Protein AF-A0A1G2UYH6-F1 (afdb_monomer_lite)

Organism: NCBI:txid1802779

Radius of gyration: 21.11 Å; chains: 1; bounding box: 46×67×55 Å

Structure (mmCIF, N/CA/C/O backbone):
data_AF-A0A1G2UYH6-F1
#
_entry.id   AF-A0A1G2UYH6-F1
#
loop_
_atom_site.group_PDB
_atom_site.id
_atom_site.type_symbol
_atom_site.label_atom_id
_atom_site.label_alt_id
_atom_site.label_comp_id
_atom_site.label_asym_id
_atom_site.label_entity_id
_atom_site.label_seq_id
_atom_site.pdbx_PDB_ins_code
_atom_site.Cartn_x
_atom_site.Cartn_y
_atom_site.Cartn_z
_atom_site.occupancy
_atom_site.B_iso_or_equiv
_atom_site.auth_seq_id
_atom_site.auth_comp_id
_atom_site.auth_asym_id
_atom_site.auth_atom_id
_atom_site.pdbx_PDB_model_num
ATOM 1 N N . MET A 1 1 ? -13.372 -9.707 -16.602 1.00 34.25 1 MET A N 1
ATOM 2 C CA . MET A 1 1 ? -12.299 -8.954 -17.286 1.00 34.25 1 MET A CA 1
ATOM 3 C C . MET A 1 1 ? -11.012 -9.735 -17.093 1.00 34.25 1 MET A C 1
ATOM 5 O O . MET A 1 1 ? -10.758 -10.153 -15.973 1.00 34.25 1 MET A O 1
ATOM 9 N N . GLN A 1 2 ? -10.278 -10.050 -18.163 1.00 25.34 2 GLN A N 1
ATOM 10 C CA . GLN A 1 2 ? -9.000 -10.761 -18.050 1.00 25.34 2 GLN A CA 1
ATOM 11 C C . GLN A 1 2 ? -8.010 -9.843 -17.330 1.00 25.34 2 GLN A C 1
ATOM 13 O O . GLN A 1 2 ? -7.651 -8.797 -17.865 1.00 25.34 2 GLN A O 1
ATOM 18 N N . SER A 1 3 ? -7.631 -10.212 -16.107 1.00 28.47 3 SER A N 1
ATOM 19 C CA . SER A 1 3 ? -6.572 -9.541 -15.362 1.00 28.47 3 SER A CA 1
ATOM 20 C C . SER A 1 3 ? -5.281 -9.747 -16.151 1.00 28.47 3 SER A C 1
ATOM 22 O O . SER A 1 3 ? -4.774 -10.866 -16.225 1.00 28.47 3 SER A O 1
ATOM 24 N N . GLN A 1 4 ? -4.817 -8.710 -16.854 1.00 35.09 4 GLN A N 1
ATOM 25 C CA . GLN A 1 4 ? -3.512 -8.724 -17.507 1.00 35.09 4 GLN A CA 1
ATOM 26 C C . GLN A 1 4 ? -2.473 -8.736 -16.390 1.00 35.09 4 GLN A C 1
ATOM 28 O O . GLN A 1 4 ? -2.093 -7.694 -15.861 1.00 35.09 4 GLN A O 1
ATOM 33 N N . THR A 1 5 ? -2.075 -9.935 -15.972 1.00 36.75 5 THR A N 1
ATOM 34 C CA . THR A 1 5 ? -1.039 -10.136 -14.966 1.00 36.75 5 THR A CA 1
ATOM 35 C C . THR A 1 5 ? 0.235 -9.502 -15.512 1.00 36.75 5 THR A C 1
ATOM 37 O O . THR A 1 5 ? 0.819 -9.983 -16.483 1.00 36.75 5 THR A O 1
ATOM 40 N N . THR A 1 6 ? 0.606 -8.350 -14.955 1.00 52.28 6 THR A N 1
ATOM 41 C CA . THR A 1 6 ? 1.822 -7.634 -15.333 1.00 52.28 6 THR A CA 1
ATOM 42 C C . THR A 1 6 ? 2.992 -8.524 -14.961 1.00 52.28 6 THR A C 1
ATOM 44 O O . THR A 1 6 ? 3.261 -8.708 -13.788 1.00 52.28 6 THR A O 1
ATOM 47 N N . ASP A 1 7 ? 3.664 -9.141 -15.923 1.00 54.56 7 ASP A N 1
ATOM 48 C CA . ASP A 1 7 ? 4.823 -9.959 -15.590 1.00 54.56 7 ASP A CA 1
ATOM 49 C C . ASP A 1 7 ? 6.054 -9.048 -15.527 1.00 54.56 7 ASP A C 1
ATOM 51 O O . ASP A 1 7 ? 6.743 -8.827 -16.528 1.00 54.56 7 ASP A O 1
ATOM 55 N N . LEU A 1 8 ? 6.314 -8.451 -14.354 1.00 59.66 8 LEU A N 1
ATOM 56 C CA . LEU A 1 8 ? 7.512 -7.631 -14.135 1.00 59.66 8 LEU A CA 1
ATOM 57 C C . LEU A 1 8 ? 8.801 -8.421 -14.405 1.00 59.66 8 LEU A C 1
ATOM 59 O O . LEU A 1 8 ? 9.832 -7.807 -14.688 1.00 59.66 8 LEU A O 1
ATOM 63 N N . THR A 1 9 ? 8.757 -9.760 -14.438 1.00 53.31 9 THR A N 1
ATOM 64 C CA . THR A 1 9 ? 9.907 -10.585 -14.841 1.00 53.31 9 THR A CA 1
ATOM 65 C C . THR A 1 9 ? 10.340 -10.352 -16.293 1.00 53.31 9 THR A C 1
ATOM 67 O O . THR A 1 9 ? 11.504 -10.580 -16.628 1.00 53.31 9 THR A O 1
ATOM 70 N N . VAL A 1 10 ? 9.477 -9.785 -17.149 1.00 50.56 10 VAL A N 1
ATOM 71 C CA . VAL A 1 10 ? 9.824 -9.396 -18.528 1.00 50.56 10 VAL A CA 1
ATOM 72 C C . VAL A 1 10 ? 10.958 -8.359 -18.561 1.00 50.56 10 VAL A C 1
ATOM 74 O O . VAL A 1 10 ? 11.731 -8.328 -19.522 1.00 50.56 10 VAL A O 1
ATOM 77 N N . LEU A 1 11 ? 11.144 -7.569 -17.496 1.00 56.78 11 LEU A N 1
ATOM 78 C CA . LEU A 1 11 ? 12.238 -6.598 -17.384 1.00 56.78 11 LEU A CA 1
ATOM 79 C C . LEU A 1 11 ? 13.634 -7.245 -17.354 1.00 56.78 11 LEU A C 1
ATOM 81 O O . LEU A 1 11 ? 14.593 -6.602 -17.781 1.00 56.78 11 LEU A O 1
ATOM 85 N N . GLN A 1 12 ? 13.764 -8.523 -16.964 1.00 54.75 12 GLN A N 1
ATOM 86 C CA . GLN A 1 12 ? 15.044 -9.248 -17.036 1.00 54.75 12 GLN A CA 1
ATOM 87 C C . GLN A 1 12 ? 15.566 -9.391 -18.475 1.00 54.75 12 GLN A C 1
ATOM 89 O O . GLN A 1 12 ? 16.775 -9.462 -18.684 1.00 54.75 12 GLN A O 1
ATOM 94 N N . ARG A 1 13 ? 14.678 -9.416 -19.481 1.00 49.50 13 ARG A N 1
ATOM 95 C CA . ARG A 1 13 ? 15.057 -9.656 -20.885 1.00 49.50 13 ARG A CA 1
ATOM 96 C C . ARG A 1 13 ? 15.652 -8.436 -21.582 1.00 49.50 13 ARG A C 1
ATOM 98 O O . ARG A 1 13 ? 16.285 -8.599 -22.620 1.00 49.50 13 ARG A O 1
ATOM 105 N N . TYR A 1 14 ? 15.453 -7.231 -21.044 1.00 51.69 14 TYR A N 1
ATOM 106 C CA . TYR A 1 14 ? 15.741 -6.007 -21.790 1.00 51.69 14 TYR A CA 1
ATOM 107 C C . TYR A 1 14 ? 17.137 -5.421 -21.597 1.00 51.69 14 TYR A C 1
ATOM 109 O O . TYR A 1 14 ? 17.475 -4.544 -22.381 1.00 51.69 14 TYR A O 1
ATOM 117 N N . GLY A 1 15 ? 17.964 -5.902 -20.656 1.00 48.22 15 GLY A N 1
ATOM 118 C CA . GLY A 1 15 ? 19.420 -5.642 -20.571 1.00 48.22 15 GLY A CA 1
ATOM 119 C C . GLY A 1 15 ? 19.899 -4.175 -20.500 1.00 48.22 15 GLY A C 1
ATOM 120 O O . GLY A 1 15 ? 21.062 -3.919 -20.202 1.00 48.22 15 GLY A O 1
ATOM 121 N N . ALA A 1 16 ? 19.024 -3.204 -20.742 1.00 50.34 16 ALA A N 1
ATOM 122 C CA . ALA A 1 16 ? 19.277 -1.781 -20.787 1.00 50.34 16 ALA A CA 1
ATOM 123 C C . ALA A 1 16 ? 18.688 -1.171 -19.518 1.00 50.34 16 ALA A C 1
ATOM 125 O O . ALA A 1 16 ? 17.481 -0.978 -19.382 1.00 50.34 16 ALA A O 1
ATOM 126 N N . LEU A 1 17 ? 19.566 -0.901 -18.557 1.00 59.62 17 LEU A N 1
ATOM 127 C CA . LEU A 1 17 ? 19.182 -0.447 -17.224 1.00 59.62 17 LEU A CA 1
ATOM 128 C C . LEU A 1 17 ? 18.529 0.946 -17.222 1.00 59.62 17 LEU A C 1
ATOM 130 O O . LEU A 1 17 ? 17.869 1.273 -16.248 1.00 59.62 17 LEU A O 1
ATOM 134 N N . ALA A 1 18 ? 18.652 1.748 -18.286 1.00 64.69 18 ALA A N 1
ATOM 135 C CA . ALA A 1 18 ? 18.142 3.121 -18.338 1.00 64.69 18 ALA A CA 1
ATOM 136 C C . ALA A 1 18 ? 17.042 3.302 -19.395 1.00 64.69 18 ALA A C 1
ATOM 138 O O . ALA A 1 18 ? 17.170 2.834 -20.525 1.00 64.69 18 ALA A O 1
ATOM 139 N N . ILE A 1 19 ? 15.972 4.009 -19.026 1.00 75.38 19 ILE A N 1
ATOM 140 C CA . ILE A 1 19 ? 14.907 4.414 -19.953 1.00 75.38 19 ILE A CA 1
ATOM 141 C C . ILE A 1 19 ? 15.396 5.605 -20.773 1.00 75.38 19 ILE A C 1
ATOM 143 O O . ILE A 1 19 ? 15.977 6.546 -20.228 1.00 75.38 19 ILE A O 1
ATOM 147 N N . SER A 1 20 ? 15.137 5.587 -22.078 1.00 76.88 20 SER A N 1
ATOM 148 C CA . SER A 1 20 ? 15.383 6.722 -22.967 1.00 76.88 20 SER A CA 1
ATOM 149 C C . SER A 1 20 ? 14.082 7.448 -23.306 1.00 76.88 20 SER A C 1
ATOM 151 O O . SER A 1 20 ? 12.991 6.885 -23.248 1.00 76.88 20 SER A O 1
ATOM 153 N N . ALA A 1 21 ? 14.193 8.705 -23.742 1.00 76.31 21 ALA A N 1
ATOM 154 C CA . ALA A 1 21 ? 13.042 9.476 -24.219 1.00 76.31 21 ALA A CA 1
ATOM 155 C C . ALA A 1 21 ? 12.386 8.872 -25.482 1.00 76.31 21 ALA A C 1
ATOM 157 O O . ALA A 1 21 ? 11.258 9.222 -25.814 1.00 76.31 21 ALA A O 1
ATOM 158 N N . SER A 1 22 ? 13.094 7.975 -26.176 1.00 77.00 22 SER A N 1
ATOM 159 C CA . SER A 1 22 ? 12.613 7.223 -27.337 1.00 77.00 22 SER A CA 1
ATOM 160 C C . SER A 1 22 ? 11.904 5.911 -26.981 1.00 77.00 22 SER A C 1
ATOM 162 O O . SER A 1 22 ? 11.474 5.204 -27.890 1.00 77.00 22 SER A O 1
ATOM 164 N N . ASP A 1 23 ? 11.784 5.561 -25.695 1.00 79.12 23 ASP A N 1
ATOM 165 C CA . ASP A 1 23 ? 11.075 4.353 -25.272 1.00 79.12 23 ASP A CA 1
ATOM 166 C C . ASP A 1 23 ? 9.576 4.464 -25.634 1.00 79.12 23 ASP A C 1
ATOM 168 O O . ASP A 1 23 ? 8.890 5.377 -25.157 1.00 79.12 23 ASP A O 1
ATOM 172 N N . PRO A 1 24 ? 9.026 3.548 -26.455 1.00 79.06 24 PRO A N 1
ATOM 173 C CA . PRO A 1 24 ? 7.624 3.605 -26.864 1.00 79.06 24 PRO A CA 1
ATOM 174 C C . PRO A 1 24 ? 6.653 3.465 -25.682 1.00 79.06 24 PRO A C 1
ATOM 176 O O . PRO A 1 24 ? 5.556 4.028 -25.718 1.00 79.06 24 PRO A O 1
ATOM 179 N N . ARG A 1 25 ? 7.052 2.774 -24.604 1.00 84.31 25 ARG A N 1
ATOM 180 C CA . ARG A 1 25 ? 6.246 2.658 -23.379 1.00 84.31 25 ARG A CA 1
ATOM 181 C C . ARG A 1 25 ? 6.126 4.008 -22.687 1.00 84.31 25 ARG A C 1
ATOM 183 O O . ARG A 1 25 ? 5.056 4.357 -22.199 1.00 84.31 25 ARG A O 1
ATOM 190 N N . LEU A 1 26 ? 7.202 4.794 -22.693 1.00 83.50 26 LEU A N 1
ATOM 191 C CA . LEU A 1 26 ? 7.216 6.119 -22.090 1.00 83.50 26 LEU A CA 1
ATOM 192 C C . LEU A 1 26 ? 6.261 7.071 -22.816 1.00 83.50 26 LEU A C 1
ATOM 194 O O . LEU A 1 26 ? 5.568 7.836 -22.154 1.00 83.50 26 LEU A O 1
ATOM 198 N N . LEU A 1 27 ? 6.166 6.986 -24.147 1.00 83.12 27 LEU A N 1
ATOM 199 C CA . LEU A 1 27 ? 5.190 7.759 -24.920 1.00 83.12 27 LEU A CA 1
ATOM 200 C C . LEU A 1 27 ? 3.749 7.421 -24.522 1.00 83.12 27 LEU A C 1
ATOM 202 O O . LEU A 1 27 ? 2.964 8.328 -24.244 1.00 83.12 27 LEU A O 1
ATOM 206 N N . ALA A 1 28 ? 3.417 6.132 -24.439 1.00 82.56 28 ALA A N 1
ATOM 207 C CA . ALA A 1 28 ? 2.088 5.692 -24.021 1.00 82.56 28 ALA A CA 1
ATOM 208 C C . ALA A 1 28 ? 1.742 6.184 -22.604 1.00 82.56 28 ALA A C 1
ATOM 210 O O . ALA A 1 28 ? 0.657 6.716 -22.375 1.00 82.56 28 ALA A O 1
ATOM 211 N N . VAL A 1 29 ? 2.685 6.072 -21.664 1.00 85.25 29 VAL A N 1
ATOM 212 C CA . VAL A 1 29 ? 2.504 6.535 -20.281 1.00 85.25 29 VAL A CA 1
ATOM 213 C C . VAL A 1 29 ? 2.359 8.057 -20.208 1.00 85.25 29 VAL A C 1
ATOM 215 O O . VAL A 1 29 ? 1.494 8.556 -19.490 1.00 85.25 29 VAL A O 1
ATOM 218 N N . ALA A 1 30 ? 3.164 8.802 -20.968 1.00 85.69 30 ALA A N 1
ATOM 219 C CA . ALA A 1 30 ? 3.128 10.261 -21.023 1.00 85.69 30 ALA A CA 1
ATOM 220 C C . ALA A 1 30 ? 1.731 10.757 -21.446 1.00 85.69 30 ALA A C 1
ATOM 222 O O . ALA A 1 30 ? 1.117 11.576 -20.755 1.00 85.69 30 ALA A O 1
ATOM 223 N N . HIS A 1 31 ? 1.163 10.159 -22.499 1.00 83.06 31 HIS A N 1
ATOM 224 C CA . HIS A 1 31 ? -0.196 10.463 -22.946 1.00 83.06 31 HIS A CA 1
ATOM 225 C C . HIS A 1 31 ? -1.265 10.258 -21.866 1.00 83.06 31 HIS A C 1
ATOM 227 O O . HIS A 1 31 ? -2.188 11.069 -21.790 1.00 83.06 31 HIS A O 1
ATOM 233 N N . ARG A 1 32 ? -1.154 9.217 -21.029 1.00 82.62 32 ARG A N 1
ATOM 234 C CA . ARG A 1 32 ? -2.156 8.934 -19.988 1.00 82.62 32 ARG A CA 1
ATOM 235 C C . ARG A 1 32 ? -1.986 9.779 -18.732 1.00 82.62 32 ARG A C 1
ATOM 237 O O . ARG A 1 32 ? -2.963 10.311 -18.219 1.00 82.62 32 ARG A O 1
ATOM 244 N N . LEU A 1 33 ? -0.756 9.943 -18.244 1.00 80.19 33 LEU A N 1
ATOM 245 C CA . LEU A 1 33 ? -0.496 10.666 -16.992 1.00 80.19 33 LEU A CA 1
ATOM 246 C C . LEU A 1 33 ? -0.639 12.192 -17.126 1.00 80.19 33 LEU A C 1
ATOM 248 O O . LEU A 1 33 ? -0.596 12.902 -16.118 1.00 80.19 33 LEU A O 1
ATOM 252 N N . GLY A 1 34 ? -0.784 12.705 -18.353 1.00 73.81 34 GLY A N 1
ATOM 253 C CA . GLY A 1 34 ? -0.962 14.127 -18.653 1.00 73.81 34 GLY A CA 1
ATOM 254 C C . GLY A 1 34 ? 0.242 14.823 -19.306 1.00 73.81 34 GLY A C 1
ATOM 255 O O . GLY A 1 34 ? 0.017 15.729 -20.115 1.00 73.81 34 GLY A O 1
ATOM 256 N N . PRO A 1 35 ? 1.512 14.441 -19.049 1.00 72.69 35 PRO A N 1
ATOM 257 C CA . PRO A 1 35 ? 2.643 14.938 -19.821 1.00 72.69 35 PRO A CA 1
ATOM 258 C C . PRO A 1 35 ? 2.530 14.538 -21.296 1.00 72.69 35 PRO A C 1
ATOM 260 O O . PRO A 1 35 ? 2.920 13.451 -21.675 1.00 72.69 35 PRO A O 1
ATOM 263 N N . ARG A 1 36 ? 2.099 15.422 -22.198 1.00 72.88 36 ARG A N 1
ATOM 264 C CA . ARG A 1 36 ? 2.087 15.091 -23.643 1.00 72.88 36 ARG A CA 1
ATOM 265 C C . ARG A 1 36 ? 3.489 14.874 -24.246 1.00 72.88 36 ARG A C 1
ATOM 267 O O . ARG A 1 36 ? 3.599 14.481 -25.400 1.00 72.88 36 ARG A O 1
ATOM 274 N N . ASN A 1 37 ? 4.552 15.147 -23.483 1.00 83.25 37 ASN A N 1
ATOM 275 C CA . ASN A 1 37 ? 5.943 15.040 -23.910 1.00 83.25 37 ASN A CA 1
ATOM 276 C C . ASN A 1 37 ? 6.698 13.955 -23.101 1.00 83.25 37 ASN A C 1
ATOM 278 O O . ASN A 1 37 ? 6.903 14.144 -21.895 1.00 83.25 37 ASN A O 1
ATOM 282 N N . PRO A 1 38 ? 7.183 12.874 -23.746 1.00 84.88 38 PRO A N 1
ATOM 283 C CA . PRO A 1 38 ? 7.960 11.812 -23.097 1.00 84.88 38 PRO A CA 1
ATOM 284 C C . PRO A 1 38 ? 9.230 12.310 -22.404 1.00 84.88 38 PRO A C 1
ATOM 286 O O . PRO A 1 38 ? 9.564 11.829 -21.326 1.00 84.88 38 PRO A O 1
ATOM 289 N N . ALA A 1 39 ? 9.915 13.313 -22.962 1.00 86.56 39 ALA A N 1
ATOM 290 C CA . ALA A 1 39 ? 11.121 13.870 -22.351 1.00 86.56 39 ALA A CA 1
ATOM 291 C C . ALA A 1 39 ? 10.815 14.556 -21.009 1.00 86.56 39 ALA A C 1
ATOM 293 O O . ALA A 1 39 ? 11.586 14.442 -20.062 1.00 86.56 39 ALA A O 1
ATOM 294 N N . MET A 1 40 ? 9.657 15.216 -20.896 1.00 87.69 40 MET A N 1
ATOM 295 C CA . MET A 1 40 ? 9.224 15.831 -19.640 1.00 87.69 40 MET A CA 1
ATOM 296 C C . MET A 1 40 ? 8.887 14.770 -18.588 1.00 87.69 40 MET A C 1
ATOM 298 O O . MET A 1 40 ? 9.266 14.917 -17.426 1.00 87.69 40 MET A O 1
ATOM 302 N N . LEU A 1 41 ? 8.214 13.687 -18.996 1.00 88.88 41 LEU A N 1
ATOM 303 C CA . LEU A 1 41 ? 7.949 12.557 -18.110 1.00 88.88 41 LEU A CA 1
ATOM 304 C C . LEU A 1 41 ? 9.257 11.895 -17.653 1.00 88.88 41 LEU A C 1
ATOM 306 O O . LEU A 1 41 ? 9.396 11.614 -16.466 1.00 88.88 41 LEU A O 1
ATOM 310 N N . LEU A 1 42 ? 10.232 11.708 -18.548 1.00 89.25 42 LEU A N 1
ATOM 311 C CA . LEU A 1 42 ? 11.545 11.160 -18.196 1.00 89.25 42 LEU A CA 1
ATOM 312 C C . LEU A 1 42 ? 12.235 11.996 -17.114 1.00 89.25 42 LEU A C 1
ATOM 314 O O . LEU A 1 42 ? 12.704 11.438 -16.127 1.00 89.25 42 LEU A O 1
ATOM 318 N N . THR A 1 43 ? 12.238 13.324 -17.251 1.00 89.31 43 THR A N 1
ATOM 319 C CA . THR A 1 43 ? 12.803 14.227 -16.238 1.00 89.31 43 THR A CA 1
ATOM 320 C C . THR A 1 43 ? 12.099 14.076 -14.887 1.00 89.31 43 THR A C 1
ATOM 322 O O . THR A 1 43 ? 12.754 14.059 -13.847 1.00 89.31 43 THR A O 1
ATOM 325 N N . GLN A 1 44 ? 10.768 13.931 -14.874 1.00 90.44 44 GLN A N 1
ATOM 326 C CA . GLN A 1 44 ? 10.019 13.690 -13.635 1.00 90.44 44 GLN A CA 1
ATOM 327 C C . GLN A 1 44 ? 10.350 12.324 -13.019 1.00 90.44 44 GLN A C 1
ATOM 329 O O . GLN A 1 44 ? 10.547 12.236 -11.809 1.00 90.44 44 GLN A O 1
ATOM 334 N N . ILE A 1 45 ? 10.456 11.276 -13.838 1.00 90.81 45 ILE A N 1
ATOM 335 C CA . ILE A 1 45 ? 10.874 9.941 -13.398 1.00 90.81 45 ILE A CA 1
ATOM 336 C C . ILE A 1 45 ? 12.263 10.014 -12.764 1.00 90.81 45 ILE A C 1
ATOM 338 O O . ILE A 1 45 ? 12.417 9.619 -11.618 1.00 90.81 45 ILE A O 1
ATOM 342 N N . GLN A 1 46 ? 13.249 10.584 -13.457 1.00 90.81 46 GLN A N 1
ATOM 343 C CA . GLN A 1 46 ? 14.628 10.682 -12.968 1.00 90.81 46 GLN A CA 1
ATOM 344 C C . GLN A 1 46 ? 14.747 11.521 -11.690 1.00 90.81 46 GLN A C 1
ATOM 346 O O . GLN A 1 46 ? 15.570 11.216 -10.830 1.00 90.81 46 GLN A O 1
ATOM 351 N N . LYS A 1 47 ? 13.908 12.555 -11.541 1.00 91.19 47 LYS A N 1
ATOM 352 C CA . LYS A 1 47 ? 13.854 13.388 -10.334 1.00 91.19 47 LYS A CA 1
ATOM 353 C C . LYS A 1 47 ? 13.372 12.612 -9.105 1.00 91.19 47 LYS A C 1
ATOM 355 O O . LYS A 1 47 ? 13.902 12.824 -8.020 1.00 91.19 47 LYS A O 1
AT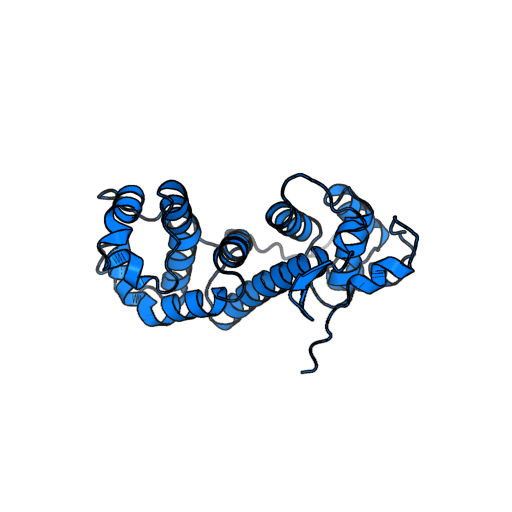OM 360 N N . HIS A 1 48 ? 12.346 11.772 -9.253 1.00 91.62 48 HIS A N 1
ATOM 361 C CA . HIS A 1 48 ? 11.689 11.100 -8.123 1.00 91.62 48 HIS A CA 1
ATOM 362 C C . HIS A 1 48 ? 12.154 9.653 -7.906 1.00 91.62 48 HIS A C 1
ATOM 364 O O . HIS A 1 48 ? 12.058 9.140 -6.796 1.00 91.62 48 HIS A O 1
ATOM 370 N N . ILE A 1 49 ? 12.663 8.997 -8.947 1.00 90.44 49 ILE A N 1
ATOM 371 C CA . ILE A 1 49 ? 13.046 7.585 -8.968 1.00 90.44 49 ILE A CA 1
ATOM 372 C C . ILE A 1 49 ? 14.486 7.516 -9.500 1.00 90.44 49 ILE A C 1
ATOM 374 O O . ILE A 1 49 ? 14.702 7.411 -10.708 1.00 90.44 49 ILE A O 1
ATOM 378 N N . PRO A 1 50 ? 15.508 7.629 -8.636 1.00 84.75 50 PRO A N 1
ATOM 379 C CA . PRO A 1 50 ? 16.893 7.753 -9.088 1.00 84.75 50 PRO A CA 1
ATOM 380 C C . PRO A 1 50 ? 17.477 6.434 -9.606 1.00 84.75 50 PRO A C 1
ATOM 382 O O . PRO A 1 50 ? 18.351 6.453 -10.471 1.00 84.75 50 PRO A O 1
ATOM 385 N N . ALA A 1 51 ? 17.016 5.286 -9.098 1.00 86.75 51 ALA A N 1
ATOM 386 C CA . ALA A 1 51 ? 17.579 3.991 -9.459 1.00 86.75 51 ALA A CA 1
ATOM 387 C C . ALA A 1 51 ? 17.072 3.547 -10.847 1.00 86.75 51 ALA A C 1
ATOM 389 O O . ALA A 1 51 ? 15.863 3.376 -11.013 1.00 86.75 51 ALA A O 1
ATOM 390 N N . PRO A 1 52 ? 17.952 3.291 -11.834 1.00 84.00 52 PRO A N 1
ATOM 391 C CA . PRO A 1 52 ? 17.527 2.988 -13.206 1.00 84.00 52 PRO A CA 1
ATOM 392 C C . PRO A 1 52 ? 16.591 1.769 -13.316 1.00 84.00 52 PRO A C 1
ATOM 394 O O . PRO A 1 52 ? 15.597 1.798 -14.040 1.00 84.00 52 PRO A O 1
ATOM 397 N N . LEU A 1 53 ? 16.840 0.731 -12.511 1.00 83.44 53 LEU A N 1
ATOM 398 C CA . LEU A 1 53 ? 15.979 -0.453 -12.428 1.00 83.44 53 LEU A CA 1
ATOM 399 C C . LEU A 1 53 ? 14.552 -0.117 -11.966 1.00 83.44 53 LEU A C 1
ATOM 401 O O . LEU A 1 53 ? 13.577 -0.650 -12.482 1.00 83.44 53 LEU A O 1
ATOM 405 N N . GLU A 1 54 ? 14.417 0.803 -11.019 1.00 87.62 54 GLU A N 1
ATOM 406 C CA . GLU A 1 54 ? 13.126 1.224 -10.470 1.00 87.62 54 GLU A CA 1
ATOM 407 C C . GLU A 1 54 ? 12.370 2.116 -11.448 1.00 87.62 54 GLU A C 1
ATOM 409 O O . GLU A 1 54 ? 11.146 2.041 -11.530 1.00 87.62 54 GLU A O 1
ATOM 414 N N . GLN A 1 55 ? 13.094 2.906 -12.245 1.00 88.81 55 GLN A N 1
ATOM 415 C CA . GLN A 1 55 ? 12.501 3.646 -13.354 1.00 88.81 55 GLN A CA 1
ATOM 416 C C . GLN A 1 55 ? 11.884 2.664 -14.365 1.00 88.81 55 GLN A C 1
ATOM 418 O O . GLN A 1 55 ? 10.754 2.868 -14.807 1.00 88.81 55 GLN A O 1
ATOM 423 N N . GLN A 1 56 ? 12.593 1.578 -14.705 1.00 85.88 56 GLN A N 1
ATOM 424 C CA . GLN A 1 56 ? 12.089 0.530 -15.606 1.00 85.88 56 GLN A CA 1
ATOM 425 C C . GLN A 1 56 ? 10.833 -0.150 -15.049 1.00 85.88 56 GLN A C 1
ATOM 427 O O . GLN A 1 56 ? 9.867 -0.349 -15.788 1.00 85.88 56 GLN A O 1
ATOM 432 N N . ILE A 1 57 ? 10.821 -0.455 -13.747 1.00 86.94 57 ILE A N 1
ATOM 433 C CA . ILE A 1 57 ? 9.648 -1.006 -13.053 1.00 86.94 57 ILE A CA 1
ATOM 434 C C . ILE A 1 57 ? 8.474 -0.026 -13.121 1.00 86.94 57 ILE A C 1
ATOM 436 O O . ILE A 1 57 ? 7.368 -0.428 -13.480 1.00 86.94 57 ILE A O 1
ATOM 440 N N . PHE A 1 58 ? 8.715 1.261 -12.854 1.00 89.44 58 PHE A N 1
ATOM 441 C CA . PHE A 1 58 ? 7.692 2.296 -12.967 1.00 89.44 58 PHE A CA 1
ATOM 442 C C . PHE A 1 58 ? 7.074 2.332 -14.364 1.00 89.44 58 PHE A C 1
ATOM 444 O O . PHE A 1 58 ? 5.855 2.272 -14.487 1.00 89.44 58 PHE A O 1
ATOM 451 N N . VAL A 1 59 ? 7.890 2.403 -15.421 1.00 87.75 59 VAL A N 1
ATOM 452 C CA . VAL A 1 59 ? 7.374 2.471 -16.796 1.00 87.75 59 VAL A CA 1
ATOM 453 C C . VAL A 1 59 ? 6.638 1.194 -17.183 1.00 87.75 59 VAL A C 1
ATOM 455 O O . VAL A 1 59 ? 5.629 1.294 -17.871 1.00 87.75 59 VAL A O 1
ATOM 458 N N . ALA A 1 60 ? 7.085 0.020 -16.730 1.00 84.75 60 ALA A N 1
ATOM 459 C CA . ALA A 1 60 ? 6.396 -1.243 -16.990 1.00 84.75 60 ALA A CA 1
ATOM 460 C C . ALA A 1 60 ? 5.008 -1.293 -16.335 1.00 84.75 60 ALA A C 1
ATOM 462 O O . ALA A 1 60 ? 4.019 -1.573 -17.015 1.00 84.75 60 ALA A O 1
ATOM 463 N N . LEU A 1 61 ? 4.918 -0.955 -15.044 1.00 85.44 61 LEU A N 1
ATOM 464 C CA . LEU A 1 61 ? 3.636 -0.862 -14.345 1.00 85.44 61 LEU A CA 1
ATOM 465 C C . LEU A 1 61 ? 2.751 0.195 -15.002 1.00 85.44 61 LEU A C 1
ATOM 467 O O . LEU A 1 61 ? 1.624 -0.084 -15.406 1.00 85.44 61 LEU A O 1
ATOM 471 N N . ALA A 1 62 ? 3.284 1.396 -15.198 1.00 86.00 62 ALA A N 1
ATOM 472 C CA . ALA A 1 62 ? 2.530 2.454 -15.826 1.00 86.00 62 ALA A CA 1
ATOM 473 C C . ALA A 1 62 ? 2.046 2.015 -17.213 1.00 86.00 62 ALA A C 1
ATOM 475 O O . ALA A 1 62 ? 0.865 2.146 -17.492 1.00 86.00 62 ALA A O 1
ATOM 476 N N . SER A 1 63 ? 2.853 1.394 -18.074 1.00 82.50 63 SER A N 1
ATOM 477 C CA . SER A 1 63 ? 2.383 0.952 -19.397 1.00 82.50 63 SER A CA 1
ATOM 478 C C . SER A 1 63 ? 1.182 -0.000 -19.350 1.00 82.50 63 SER A C 1
ATOM 480 O O . SER A 1 63 ? 0.352 0.058 -20.253 1.00 82.50 63 SER A O 1
ATOM 482 N N . ASN A 1 64 ? 1.013 -0.752 -18.260 1.00 77.00 64 ASN A N 1
ATOM 483 C CA . ASN A 1 64 ? -0.077 -1.710 -18.070 1.00 77.00 64 ASN A CA 1
ATOM 484 C C . ASN A 1 64 ? -1.333 -1.121 -17.403 1.00 77.00 64 ASN A C 1
ATOM 486 O O . ASN A 1 64 ? -2.230 -1.860 -17.016 1.00 77.00 64 ASN A O 1
ATOM 490 N N . GLY A 1 65 ? -1.425 0.207 -17.297 1.00 76.00 65 GLY A N 1
ATOM 491 C CA . GLY A 1 65 ? -2.640 0.898 -16.852 1.00 76.00 65 GLY A CA 1
ATOM 492 C C . GLY A 1 65 ? -2.616 1.366 -15.400 1.00 76.00 65 GLY A C 1
ATOM 493 O O . GLY A 1 65 ? -3.567 2.002 -14.960 1.00 76.00 65 GLY A O 1
ATOM 494 N N . TYR A 1 66 ? -1.523 1.139 -14.666 1.00 79.69 66 TYR A N 1
ATOM 495 C CA . TYR A 1 66 ? -1.350 1.741 -13.346 1.00 79.69 66 TYR A CA 1
ATOM 496 C C . TYR A 1 66 ? -1.029 3.237 -13.492 1.00 79.69 66 TYR A C 1
ATOM 498 O O . TYR A 1 66 ? 0.119 3.628 -13.707 1.00 79.69 66 TYR A O 1
ATOM 506 N N . ASP A 1 67 ? -2.043 4.096 -13.381 1.00 82.62 67 ASP A N 1
ATOM 507 C CA . ASP A 1 67 ? -1.917 5.554 -13.541 1.00 82.62 67 ASP A CA 1
ATOM 508 C C . ASP A 1 67 ? -1.344 6.249 -12.285 1.00 82.62 67 ASP A C 1
ATOM 510 O O . ASP A 1 67 ? -1.902 7.201 -11.735 1.00 82.62 67 ASP A O 1
ATOM 514 N N . LEU A 1 68 ? -0.190 5.771 -11.817 1.00 85.75 68 LEU A N 1
ATOM 515 C CA . LEU A 1 68 ? 0.563 6.375 -10.721 1.00 85.75 68 LEU A CA 1
ATOM 516 C C . LEU A 1 68 ? 1.538 7.425 -11.261 1.00 85.75 68 LEU A C 1
ATOM 518 O O . LEU A 1 68 ? 2.305 7.176 -12.189 1.00 85.75 68 LEU A O 1
ATOM 522 N N . ARG A 1 69 ? 1.558 8.614 -10.649 1.00 89.88 69 ARG A N 1
ATOM 523 C CA . ARG A 1 69 ? 2.596 9.619 -10.938 1.00 89.88 69 ARG A CA 1
ATOM 524 C C . ARG A 1 69 ? 3.949 9.176 -10.357 1.00 89.88 69 ARG A C 1
ATOM 526 O O . ARG A 1 69 ? 3.944 8.525 -9.310 1.00 89.88 69 ARG A O 1
ATOM 533 N N . PRO A 1 70 ? 5.096 9.585 -10.941 1.00 91.12 70 PRO A N 1
ATOM 534 C CA . PRO A 1 70 ? 6.423 9.168 -10.470 1.00 91.12 70 PRO A CA 1
ATOM 535 C C . PRO A 1 70 ? 6.670 9.409 -8.974 1.00 91.12 70 PRO A C 1
ATOM 537 O O . PRO A 1 70 ? 7.203 8.546 -8.287 1.00 91.12 70 PRO A O 1
ATOM 540 N N . GLU A 1 71 ? 6.223 10.552 -8.450 1.00 91.81 71 GLU A N 1
ATOM 541 C CA . GLU A 1 71 ? 6.303 10.879 -7.020 1.00 91.81 71 GLU A CA 1
ATOM 542 C C . GLU A 1 71 ? 5.548 9.865 -6.148 1.00 91.81 71 GLU A C 1
ATOM 544 O O . GLU A 1 71 ? 6.079 9.376 -5.155 1.00 91.81 71 GLU A O 1
ATOM 549 N N . LYS A 1 72 ? 4.326 9.495 -6.547 1.00 91.12 72 LYS A N 1
ATOM 550 C CA . LYS A 1 72 ? 3.490 8.546 -5.799 1.00 91.12 72 LYS A CA 1
ATOM 551 C C . LYS A 1 72 ? 4.031 7.129 -5.875 1.00 91.12 72 LYS A C 1
ATOM 553 O O . LYS A 1 72 ? 4.008 6.416 -4.879 1.00 91.12 72 LYS A O 1
ATOM 558 N N . PHE A 1 73 ? 4.577 6.745 -7.023 1.00 91.94 73 PHE A N 1
ATOM 559 C CA . PHE A 1 73 ? 5.305 5.490 -7.137 1.00 91.94 73 PHE A CA 1
ATOM 560 C C . PHE A 1 73 ? 6.517 5.448 -6.197 1.00 91.94 73 PHE A C 1
ATOM 562 O O . PHE A 1 73 ? 6.710 4.450 -5.512 1.00 91.94 73 PHE A O 1
ATOM 569 N N . ALA A 1 74 ? 7.294 6.532 -6.104 1.00 91.12 74 ALA A N 1
ATOM 570 C CA . ALA A 1 74 ? 8.434 6.611 -5.191 1.00 91.12 74 ALA A CA 1
ATOM 571 C C . ALA A 1 74 ? 8.018 6.498 -3.711 1.00 91.12 74 ALA A C 1
ATOM 573 O O . ALA A 1 74 ? 8.710 5.836 -2.935 1.00 91.12 74 ALA A O 1
ATOM 574 N N . GLU A 1 75 ? 6.875 7.081 -3.323 1.00 91.62 75 GLU A N 1
ATOM 575 C CA . GLU A 1 75 ? 6.287 6.899 -1.985 1.00 91.62 75 GLU A CA 1
ATOM 576 C C . GLU A 1 75 ? 5.964 5.419 -1.704 1.00 91.62 75 GLU A C 1
ATOM 578 O O . GLU A 1 75 ? 6.377 4.889 -0.672 1.00 91.62 75 GLU A O 1
ATOM 583 N N . ILE A 1 76 ? 5.286 4.734 -2.634 1.00 92.94 76 ILE A N 1
ATOM 584 C CA . ILE A 1 76 ? 4.927 3.309 -2.501 1.00 92.94 76 ILE A CA 1
ATOM 585 C C . ILE A 1 76 ? 6.180 2.433 -2.448 1.00 92.94 76 ILE A C 1
ATOM 587 O O . ILE A 1 76 ? 6.292 1.538 -1.612 1.00 92.94 76 ILE A O 1
ATOM 591 N N . LEU A 1 77 ? 7.146 2.708 -3.322 1.00 90.88 77 LEU A N 1
ATOM 592 C CA . LEU A 1 77 ? 8.393 1.966 -3.398 1.00 90.88 77 LEU A CA 1
ATOM 593 C C . LEU A 1 77 ? 9.182 2.080 -2.092 1.00 90.88 77 LEU A C 1
ATOM 595 O O . LEU A 1 77 ? 9.589 1.064 -1.535 1.00 90.88 77 LEU A O 1
ATOM 599 N N . THR A 1 78 ? 9.334 3.300 -1.570 1.00 90.44 78 THR A N 1
ATOM 600 C CA . THR A 1 78 ? 10.005 3.558 -0.287 1.00 90.44 78 THR A CA 1
ATOM 601 C C . THR A 1 78 ? 9.302 2.839 0.863 1.00 90.44 78 THR A C 1
ATOM 603 O O . THR A 1 78 ? 9.965 2.287 1.739 1.00 90.44 78 THR A O 1
ATOM 606 N N . ALA A 1 79 ? 7.968 2.800 0.852 1.00 89.12 79 ALA A N 1
ATOM 607 C CA . ALA A 1 79 ? 7.196 2.068 1.847 1.00 89.12 79 ALA A CA 1
ATOM 608 C C . ALA A 1 79 ? 7.411 0.545 1.760 1.00 89.12 79 ALA A C 1
ATOM 610 O O . ALA A 1 79 ? 7.477 -0.122 2.789 1.00 89.12 79 ALA A O 1
ATOM 611 N N . HIS A 1 80 ? 7.559 -0.014 0.557 1.00 88.31 80 HIS A N 1
ATOM 612 C CA . HIS A 1 80 ? 7.765 -1.452 0.376 1.00 88.31 80 HIS A CA 1
ATOM 613 C C . HIS A 1 80 ? 9.183 -1.915 0.740 1.00 88.31 80 HIS A C 1
ATOM 615 O O . HIS A 1 80 ? 9.349 -2.868 1.495 1.00 88.31 80 HIS A O 1
ATOM 621 N N . ARG A 1 81 ? 10.217 -1.259 0.195 1.00 84.56 81 ARG A N 1
ATOM 622 C CA . ARG A 1 81 ? 11.616 -1.720 0.303 1.00 84.56 81 ARG A CA 1
ATOM 623 C C . ARG A 1 81 ? 12.442 -1.003 1.371 1.00 84.56 81 ARG A C 1
ATOM 625 O O . ARG A 1 81 ? 13.597 -1.358 1.604 1.00 84.56 81 ARG A O 1
ATOM 632 N N . GLY A 1 82 ? 11.897 0.052 1.974 1.00 80.19 82 GLY A N 1
ATOM 633 C CA . GLY A 1 82 ? 12.664 0.962 2.819 1.00 80.19 82 GLY A CA 1
ATOM 634 C C . GLY A 1 82 ? 13.693 1.778 2.014 1.00 80.19 82 GLY A C 1
ATOM 635 O O . GLY A 1 82 ? 13.469 2.084 0.840 1.00 80.19 82 GLY A O 1
ATOM 636 N N . PRO A 1 83 ? 14.834 2.168 2.613 1.00 74.19 83 PRO A N 1
ATOM 637 C CA . PRO A 1 83 ? 15.789 3.079 1.975 1.00 74.19 83 PRO A CA 1
ATOM 638 C C . PRO A 1 83 ? 16.632 2.424 0.868 1.00 74.19 83 PRO A C 1
ATOM 640 O O . PRO A 1 83 ? 17.126 3.119 -0.021 1.00 74.19 83 PRO A O 1
ATOM 643 N N . SER A 1 84 ? 16.797 1.100 0.886 1.00 79.50 84 SER A N 1
ATOM 644 C CA . SER A 1 84 ? 17.725 0.384 0.002 1.00 79.50 84 SER A CA 1
ATOM 645 C C . SER A 1 84 ? 17.134 0.143 -1.389 1.00 79.50 84 SER A C 1
ATOM 647 O O . SER A 1 84 ? 16.020 -0.376 -1.464 1.00 79.50 84 SER A O 1
ATOM 649 N N . PRO A 1 85 ? 17.831 0.510 -2.484 1.00 79.00 85 PRO A N 1
ATOM 650 C CA . PRO A 1 85 ? 17.314 0.354 -3.842 1.00 79.00 85 PRO A CA 1
ATOM 651 C C . PRO A 1 85 ? 17.119 -1.115 -4.216 1.00 79.00 85 PRO A C 1
ATOM 653 O O . PRO A 1 85 ? 17.852 -1.987 -3.744 1.00 79.00 85 PRO A O 1
ATOM 656 N N . LEU A 1 86 ? 16.158 -1.377 -5.104 1.00 81.56 86 LEU A N 1
ATOM 657 C CA . LEU A 1 86 ? 16.000 -2.703 -5.692 1.00 81.56 86 LEU A CA 1
ATOM 658 C C . LEU A 1 86 ? 17.237 -3.055 -6.523 1.00 81.56 86 LEU A C 1
ATOM 660 O O . LEU A 1 86 ? 17.775 -2.238 -7.273 1.00 81.56 86 LEU A O 1
ATOM 664 N N . THR A 1 87 ? 17.666 -4.304 -6.402 1.00 82.19 87 THR A N 1
ATOM 665 C CA . THR A 1 87 ? 18.750 -4.899 -7.185 1.00 82.19 87 THR A CA 1
ATOM 666 C C . THR A 1 87 ? 18.189 -5.993 -8.090 1.00 82.19 87 THR A C 1
ATOM 668 O O . THR A 1 87 ? 17.052 -6.435 -7.926 1.00 82.19 87 THR A O 1
ATOM 671 N N . MET A 1 88 ? 18.991 -6.484 -9.038 1.00 79.31 88 MET A N 1
ATOM 672 C CA . MET A 1 88 ? 18.566 -7.576 -9.928 1.00 79.31 88 MET A CA 1
ATOM 673 C C . MET A 1 88 ? 18.170 -8.855 -9.174 1.00 79.31 88 MET A C 1
ATOM 675 O O . MET A 1 88 ? 17.319 -9.599 -9.657 1.00 79.31 88 MET A O 1
ATOM 679 N N . SER A 1 89 ? 18.699 -9.076 -7.966 1.00 81.31 89 SER A N 1
ATOM 680 C CA . SER A 1 89 ? 18.305 -10.208 -7.121 1.00 81.31 89 SER A CA 1
ATOM 681 C C . SER A 1 89 ? 16.855 -10.126 -6.632 1.00 81.31 89 SER A C 1
ATOM 683 O O . SER A 1 89 ? 16.304 -11.132 -6.201 1.00 81.31 89 SER A O 1
ATOM 685 N N . ALA A 1 90 ? 16.202 -8.959 -6.710 1.00 79.69 90 ALA A N 1
ATOM 686 C CA . ALA A 1 90 ? 14.775 -8.829 -6.406 1.00 79.69 90 ALA A CA 1
ATOM 687 C C . ALA A 1 90 ? 13.886 -9.634 -7.375 1.00 79.69 90 ALA A C 1
ATOM 689 O O . ALA A 1 90 ? 12.771 -10.005 -7.012 1.00 79.69 90 ALA A O 1
ATOM 690 N N . PHE A 1 91 ? 14.393 -9.930 -8.578 1.00 78.50 91 PHE A N 1
ATOM 691 C CA . PHE A 1 91 ? 13.720 -10.751 -9.588 1.00 78.50 91 PHE A CA 1
ATOM 692 C C . PHE A 1 91 ? 14.015 -12.251 -9.449 1.00 78.50 91 PHE A C 1
ATOM 694 O O . PHE A 1 91 ? 13.431 -13.058 -10.171 1.00 78.50 91 PHE A O 1
ATOM 701 N N . GLU A 1 92 ? 14.941 -12.650 -8.574 1.00 83.00 92 GLU A N 1
ATOM 702 C CA . GLU A 1 92 ? 15.237 -14.065 -8.358 1.00 83.00 92 GLU A CA 1
ATOM 703 C C . GLU A 1 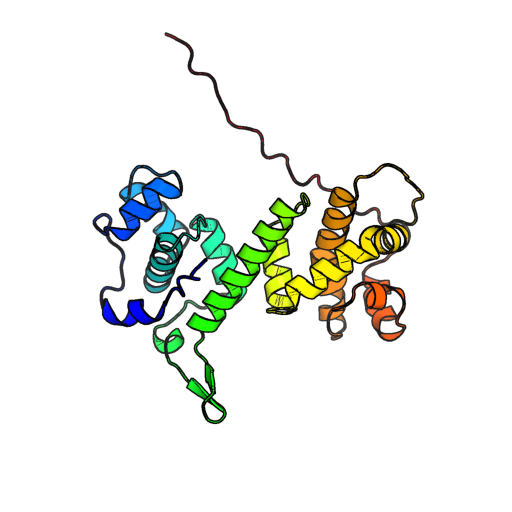92 ? 14.050 -14.738 -7.669 1.00 83.00 92 GLU A C 1
ATOM 705 O O . GLU A 1 92 ? 13.655 -14.355 -6.565 1.00 83.00 92 GLU A O 1
ATOM 710 N N . ARG A 1 93 ? 13.502 -15.774 -8.310 1.00 82.50 93 ARG A N 1
ATOM 711 C CA . ARG A 1 93 ? 12.512 -16.651 -7.689 1.00 82.50 93 ARG A CA 1
ATOM 712 C C . ARG A 1 93 ? 13.224 -17.637 -6.778 1.00 82.50 93 ARG A C 1
ATOM 714 O O . ARG A 1 93 ? 13.969 -18.496 -7.245 1.00 82.50 93 ARG A O 1
ATOM 721 N N . LYS A 1 94 ? 12.986 -17.505 -5.479 1.00 85.56 94 LYS A N 1
ATOM 722 C CA . LYS A 1 94 ? 13.510 -18.392 -4.442 1.00 85.56 94 LYS A CA 1
ATOM 723 C C . LYS A 1 94 ? 12.410 -19.345 -4.013 1.00 85.56 94 LYS A C 1
ATOM 725 O O . LYS A 1 94 ? 11.304 -18.909 -3.708 1.00 85.56 94 LYS A O 1
ATOM 730 N N . GLU A 1 95 ? 12.705 -20.637 -4.005 1.00 88.38 95 GLU A N 1
ATOM 731 C CA . GLU A 1 95 ? 11.788 -21.631 -3.454 1.00 88.38 95 GLU A CA 1
ATOM 732 C C . GLU A 1 95 ? 11.795 -21.513 -1.926 1.00 88.38 95 GLU A C 1
ATOM 734 O O . GLU A 1 95 ? 12.844 -21.627 -1.291 1.00 88.38 95 GLU A O 1
ATOM 739 N N . ILE A 1 96 ? 10.633 -21.221 -1.345 1.00 88.19 96 ILE A N 1
ATOM 740 C CA . ILE A 1 96 ? 10.455 -21.079 0.109 1.00 88.19 96 ILE A CA 1
ATOM 741 C C . ILE A 1 96 ? 9.848 -22.339 0.734 1.00 88.19 96 ILE A C 1
ATOM 743 O O . ILE A 1 96 ? 10.073 -22.621 1.909 1.00 88.19 96 ILE A O 1
ATOM 747 N N . SER A 1 97 ? 9.112 -23.119 -0.056 1.00 83.81 97 SER A N 1
ATOM 748 C CA . SER A 1 97 ? 8.617 -24.454 0.279 1.00 83.81 97 SER A CA 1
ATOM 749 C C . SER A 1 97 ? 8.379 -25.244 -1.018 1.00 83.81 97 SER A C 1
ATOM 751 O O . SER A 1 97 ? 8.362 -24.626 -2.082 1.00 83.81 97 SER A O 1
ATOM 753 N N . PRO A 1 98 ? 8.218 -26.583 -0.973 1.00 90.69 98 PRO A N 1
ATOM 754 C CA . PRO A 1 98 ? 8.090 -27.400 -2.179 1.00 90.69 98 PRO A CA 1
ATOM 755 C C . PRO A 1 98 ? 7.001 -26.888 -3.132 1.00 90.69 98 PRO A C 1
ATOM 757 O O . PRO A 1 98 ? 5.812 -26.951 -2.821 1.00 90.69 98 PRO A O 1
ATOM 760 N N . GLY A 1 99 ? 7.418 -26.374 -4.291 1.00 83.50 99 GLY A N 1
ATOM 761 C CA . GLY A 1 99 ? 6.521 -25.816 -5.310 1.00 83.50 99 GLY A CA 1
ATOM 762 C C . GLY A 1 99 ? 6.016 -24.389 -5.052 1.00 83.50 99 GLY A C 1
ATOM 763 O O . GLY A 1 99 ? 5.240 -23.877 -5.859 1.00 83.50 99 GLY A O 1
ATOM 764 N N . VAL A 1 100 ? 6.460 -23.725 -3.980 1.00 82.19 100 VAL A N 1
ATOM 765 C CA . VAL A 1 100 ? 6.129 -22.328 -3.670 1.00 82.19 100 VAL A CA 1
ATOM 766 C C . VAL A 1 100 ? 7.358 -21.457 -3.870 1.00 82.19 100 VAL A C 1
ATOM 768 O O . VAL A 1 100 ? 8.372 -21.582 -3.179 1.00 82.19 100 VAL A O 1
ATOM 771 N N . PHE A 1 101 ? 7.236 -20.528 -4.810 1.00 83.88 101 PHE A N 1
ATOM 772 C CA . PHE A 1 101 ? 8.292 -19.598 -5.174 1.00 83.88 101 PHE A CA 1
ATOM 773 C C . PHE A 1 101 ? 7.928 -18.192 -4.725 1.00 83.88 101 PHE A C 1
ATOM 775 O O . PHE A 1 101 ? 6.789 -17.757 -4.869 1.00 83.88 101 PHE A O 1
ATOM 782 N N . PHE A 1 102 ? 8.923 -17.478 -4.225 1.00 84.00 102 PHE A N 1
ATOM 783 C CA . PHE A 1 102 ? 8.818 -16.086 -3.832 1.00 84.00 102 PHE A CA 1
ATOM 784 C C . PHE A 1 102 ? 9.831 -15.258 -4.613 1.00 84.00 102 PHE A C 1
ATOM 786 O O . PHE A 1 102 ? 11.002 -15.634 -4.715 1.00 84.00 102 PHE A O 1
ATOM 793 N N . SER A 1 103 ? 9.404 -14.107 -5.121 1.00 85.69 103 SER A N 1
ATOM 794 C CA . SER A 1 103 ? 10.313 -13.056 -5.561 1.00 85.69 103 SER A CA 1
ATOM 795 C C . SER A 1 103 ? 9.905 -11.731 -4.924 1.00 85.69 103 SER A C 1
ATOM 797 O O . SER A 1 103 ? 8.724 -11.463 -4.694 1.00 85.69 103 SER A O 1
ATOM 799 N N . SER A 1 104 ? 10.892 -10.885 -4.628 1.00 84.44 104 SER A N 1
ATOM 800 C CA . SER A 1 104 ? 10.621 -9.573 -4.033 1.00 84.44 104 SER A CA 1
ATOM 801 C C . SER A 1 104 ? 9.845 -8.671 -4.991 1.00 84.44 104 SER A C 1
ATOM 803 O O . SER A 1 104 ? 9.134 -7.782 -4.533 1.00 84.44 104 SER A O 1
ATOM 805 N N . ILE A 1 105 ? 9.991 -8.875 -6.303 1.00 85.25 105 ILE A N 1
ATOM 806 C CA . ILE A 1 105 ? 9.265 -8.095 -7.301 1.00 85.25 105 ILE A CA 1
ATOM 807 C C . ILE A 1 105 ? 7.790 -8.503 -7.391 1.00 85.25 105 ILE A C 1
ATOM 809 O O . ILE A 1 105 ? 6.944 -7.620 -7.507 1.00 85.25 105 ILE A O 1
ATOM 813 N N . ASP A 1 106 ? 7.478 -9.798 -7.261 1.00 84.88 106 ASP A N 1
ATOM 814 C CA . ASP A 1 106 ? 6.091 -10.280 -7.211 1.00 84.88 106 ASP A CA 1
ATOM 815 C C . ASP A 1 106 ? 5.402 -9.712 -5.957 1.00 84.88 106 ASP A C 1
ATOM 817 O O . ASP A 1 106 ? 4.347 -9.090 -6.051 1.00 84.88 106 ASP A O 1
ATOM 821 N N . ALA A 1 107 ? 6.077 -9.763 -4.801 1.00 86.94 107 ALA A N 1
ATOM 822 C CA . ALA A 1 107 ? 5.575 -9.159 -3.564 1.00 86.94 107 ALA A CA 1
ATOM 823 C C . ALA A 1 107 ? 5.364 -7.637 -3.673 1.00 86.94 107 ALA A C 1
ATOM 825 O O . ALA A 1 107 ? 4.409 -7.095 -3.115 1.00 86.94 107 ALA A O 1
ATOM 826 N N . PHE A 1 108 ? 6.246 -6.927 -4.385 1.00 88.94 108 PHE A N 1
ATOM 827 C CA . PHE A 1 108 ? 6.069 -5.499 -4.648 1.00 88.94 108 PHE A CA 1
ATOM 828 C C . PHE A 1 108 ? 4.846 -5.233 -5.526 1.00 88.94 108 PHE A C 1
ATOM 830 O O . PHE A 1 108 ? 4.089 -4.297 -5.271 1.00 88.94 108 PHE A O 1
ATOM 837 N N . GLN A 1 109 ? 4.637 -6.050 -6.552 1.00 87.50 109 GLN A N 1
ATOM 838 C CA . GLN A 1 109 ? 3.487 -5.927 -7.431 1.00 87.50 109 GLN A CA 1
ATOM 839 C C . GLN A 1 109 ? 2.173 -6.189 -6.694 1.00 87.50 109 GLN A C 1
ATOM 841 O O . GLN A 1 109 ? 1.239 -5.401 -6.840 1.00 87.50 109 GLN A O 1
ATOM 846 N N . ASP A 1 110 ? 2.112 -7.226 -5.862 1.00 89.44 110 ASP A N 1
ATOM 847 C CA . ASP A 1 110 ? 0.938 -7.521 -5.033 1.00 89.44 110 ASP A CA 1
ATOM 848 C C . ASP A 1 110 ? 0.651 -6.385 -4.045 1.00 89.44 110 ASP A C 1
ATOM 850 O O . ASP A 1 110 ? -0.498 -5.980 -3.846 1.00 89.44 110 ASP A O 1
ATOM 854 N N . PHE A 1 111 ? 1.705 -5.782 -3.494 1.00 92.19 111 PHE A N 1
ATOM 855 C CA . PHE A 1 111 ? 1.593 -4.605 -2.643 1.00 92.19 111 PHE A CA 1
ATOM 856 C C . PHE A 1 111 ? 1.021 -3.386 -3.391 1.00 92.19 111 PHE A C 1
ATOM 858 O O . PHE A 1 111 ? 0.108 -2.726 -2.891 1.00 92.19 111 PHE A O 1
ATOM 865 N N . VAL A 1 112 ? 1.496 -3.108 -4.611 1.00 91.31 112 VAL A N 1
ATOM 866 C CA . VAL A 1 112 ? 0.944 -2.047 -5.475 1.00 91.31 112 VAL A CA 1
ATOM 867 C C . VAL A 1 112 ? -0.520 -2.330 -5.821 1.00 91.31 112 VAL A C 1
ATOM 869 O O . VAL A 1 112 ? -1.349 -1.424 -5.724 1.00 91.31 112 VAL A O 1
ATOM 872 N N . ASN A 1 113 ? -0.854 -3.574 -6.173 1.00 90.88 113 ASN A N 1
ATOM 873 C CA . ASN A 1 113 ? -2.223 -3.995 -6.478 1.00 90.88 113 ASN A CA 1
ATOM 874 C C . ASN A 1 113 ? -3.162 -3.760 -5.300 1.00 90.88 113 ASN A C 1
ATOM 876 O O . ASN A 1 113 ? -4.227 -3.173 -5.475 1.00 90.88 113 ASN A O 1
ATOM 880 N N . THR A 1 114 ? -2.732 -4.144 -4.099 1.00 92.44 114 THR A N 1
ATOM 881 C CA . THR A 1 114 ? -3.500 -3.937 -2.868 1.00 92.44 114 THR A CA 1
ATOM 882 C C . THR A 1 114 ? -3.782 -2.450 -2.647 1.00 92.44 114 THR A C 1
ATOM 884 O O . THR A 1 114 ? -4.921 -2.062 -2.402 1.00 92.44 114 THR A O 1
ATOM 887 N N . ILE A 1 115 ? -2.773 -1.584 -2.798 1.00 93.25 115 ILE A N 1
ATOM 888 C CA . ILE A 1 115 ? -2.940 -0.129 -2.636 1.00 93.25 115 ILE A CA 1
ATOM 889 C C . ILE A 1 115 ? -3.942 0.440 -3.645 1.00 93.25 115 ILE A C 1
ATOM 891 O O . ILE A 1 115 ? -4.762 1.288 -3.291 1.00 93.25 115 ILE A O 1
ATOM 895 N N . ILE A 1 116 ? -3.859 0.009 -4.903 1.00 90.31 116 ILE A N 1
ATOM 896 C CA . ILE A 1 116 ? -4.728 0.513 -5.968 1.00 90.31 116 ILE A CA 1
ATOM 897 C C . ILE A 1 116 ? -6.161 0.040 -5.758 1.00 90.31 116 ILE A C 1
ATOM 899 O O . ILE A 1 116 ? -7.054 0.883 -5.816 1.00 90.31 116 ILE A O 1
ATOM 903 N N . SER A 1 117 ? -6.361 -1.232 -5.396 1.00 90.06 117 SER A N 1
ATOM 904 C CA . SER A 1 117 ? -7.676 -1.768 -5.024 1.00 90.06 117 SER A CA 1
ATOM 905 C C . SER A 1 117 ? -8.304 -0.927 -3.919 1.00 90.06 117 SER A C 1
ATOM 907 O O . SER A 1 117 ? -9.383 -0.387 -4.104 1.00 90.06 117 SER A O 1
ATOM 909 N N . VAL A 1 118 ? -7.575 -0.659 -2.831 1.00 90.94 118 VAL A N 1
ATOM 910 C CA . VAL A 1 118 ? -8.075 0.166 -1.716 1.00 90.94 118 VAL A CA 1
ATOM 911 C C . VAL A 1 118 ? -8.511 1.561 -2.166 1.00 90.94 118 VAL A C 1
ATOM 913 O O . VAL A 1 118 ? -9.513 2.095 -1.688 1.00 90.94 118 VAL A O 1
ATOM 916 N N . ILE A 1 119 ? -7.747 2.194 -3.058 1.00 89.81 119 ILE A N 1
ATOM 917 C CA . ILE A 1 119 ? -8.076 3.528 -3.573 1.00 89.81 119 ILE A CA 1
ATOM 918 C C . ILE A 1 119 ? -9.304 3.472 -4.492 1.00 89.81 119 ILE A C 1
ATOM 920 O O . ILE A 1 119 ? -10.113 4.402 -4.482 1.00 89.81 119 ILE A O 1
ATOM 924 N N . GLU A 1 120 ? -9.445 2.423 -5.297 1.00 87.94 120 GLU A N 1
ATOM 925 C CA . GLU A 1 120 ? -10.600 2.206 -6.170 1.00 87.94 120 GLU A CA 1
ATOM 926 C C . GLU A 1 120 ? -11.865 1.877 -5.372 1.00 87.94 120 GLU A C 1
ATOM 928 O O . GLU A 1 120 ? -12.897 2.514 -5.591 1.00 87.94 120 GLU A O 1
ATOM 933 N N . ASP A 1 121 ? -11.765 1.002 -4.375 1.00 85.69 121 ASP A N 1
ATOM 934 C CA . ASP A 1 121 ? -12.850 0.635 -3.465 1.00 85.69 121 ASP A CA 1
ATOM 935 C C . ASP A 1 121 ? -13.344 1.849 -2.676 1.00 85.69 121 ASP A C 1
ATOM 937 O O . ASP A 1 121 ? -14.551 2.057 -2.528 1.00 85.69 121 ASP A O 1
ATOM 941 N N . ALA A 1 122 ? -12.421 2.713 -2.239 1.00 86.00 122 ALA A N 1
ATOM 942 C CA . ALA A 1 122 ? -12.758 3.981 -1.602 1.00 86.00 122 ALA A CA 1
ATOM 943 C C . ALA A 1 122 ? -13.553 4.904 -2.535 1.00 86.00 122 ALA A C 1
ATOM 945 O O . ALA A 1 122 ? -14.571 5.469 -2.128 1.00 86.00 122 ALA A O 1
ATOM 946 N N . LYS A 1 123 ? -13.138 5.019 -3.807 1.00 83.94 123 LYS A N 1
ATOM 947 C CA . LYS A 1 123 ? -13.872 5.800 -4.817 1.00 83.94 123 LYS A CA 1
ATOM 948 C C . LYS A 1 123 ? -15.266 5.227 -5.065 1.00 83.94 123 LYS A C 1
ATOM 950 O O . LYS A 1 123 ? -16.222 5.997 -5.100 1.00 83.94 123 LYS A O 1
ATOM 955 N N . PHE A 1 124 ? -15.388 3.908 -5.222 1.00 82.62 124 PHE A N 1
ATOM 956 C CA . PHE A 1 124 ? -16.668 3.241 -5.468 1.00 82.62 124 PHE A CA 1
ATOM 957 C C . PHE A 1 124 ? -17.624 3.405 -4.280 1.00 82.62 124 PHE A C 1
ATOM 959 O O . PHE A 1 124 ? -18.774 3.811 -4.440 1.00 82.62 124 PHE A O 1
ATOM 966 N N . SER A 1 125 ? -17.108 3.203 -3.071 1.00 81.31 125 SER A N 1
ATOM 967 C CA . SER A 1 125 ? -17.849 3.328 -1.813 1.00 81.31 125 SER A CA 1
ATOM 968 C C . SER A 1 125 ? -18.012 4.781 -1.346 1.00 81.31 125 SER A C 1
ATOM 970 O O . SER A 1 125 ? -18.534 5.037 -0.262 1.00 81.31 125 SER A O 1
ATOM 972 N N . SER A 1 126 ? -17.580 5.753 -2.159 1.00 83.50 126 SER A N 1
ATOM 973 C CA . SER A 1 126 ? -17.716 7.195 -1.923 1.00 83.50 126 SER A CA 1
ATOM 974 C C . SER A 1 126 ? -17.100 7.702 -0.609 1.00 83.50 126 SER A C 1
ATOM 976 O O . SER A 1 126 ? -17.508 8.752 -0.106 1.00 83.50 126 SER A O 1
ATOM 978 N N . PHE A 1 127 ? -16.108 6.997 -0.055 1.00 85.62 127 PHE A N 1
ATOM 979 C CA . PHE A 1 127 ? -15.320 7.466 1.088 1.00 85.62 127 PHE A CA 1
ATOM 980 C C . PHE A 1 127 ? -13.921 7.912 0.648 1.00 85.62 127 PHE A C 1
ATOM 982 O O . PHE A 1 127 ? -13.430 7.575 -0.427 1.00 85.62 127 PHE A O 1
ATOM 989 N N . SER A 1 128 ? -13.257 8.723 1.470 1.00 85.38 128 SER A N 1
ATOM 990 C CA . SER A 1 128 ? -11.912 9.205 1.173 1.00 85.38 128 SER A CA 1
ATOM 991 C C . SER A 1 128 ? -10.864 8.303 1.817 1.00 85.38 128 SER A C 1
ATOM 993 O O . SER A 1 128 ? -10.792 8.200 3.041 1.00 85.38 128 SER A O 1
ATOM 995 N N . CYS A 1 129 ? -10.007 7.700 0.993 1.00 89.12 129 CYS A N 1
ATOM 996 C CA . CYS A 1 129 ? -8.786 7.037 1.436 1.00 89.12 129 CYS A CA 1
ATOM 997 C C . CYS A 1 129 ? -7.579 7.742 0.816 1.00 89.12 129 CYS A C 1
ATOM 999 O O . CYS A 1 129 ? -7.447 7.829 -0.406 1.00 89.12 129 CYS A O 1
ATOM 1001 N N . SER A 1 130 ? -6.695 8.280 1.657 1.00 90.88 130 SER A N 1
ATOM 1002 C CA . SER A 1 130 ? -5.444 8.864 1.172 1.00 90.88 130 SER A CA 1
ATOM 1003 C C . SER A 1 130 ? -4.481 7.761 0.725 1.00 90.88 130 SER A C 1
ATOM 1005 O O . SER A 1 130 ? -4.479 6.681 1.313 1.00 90.88 130 SER A O 1
ATOM 1007 N N . LEU A 1 131 ? -3.593 8.045 -0.236 1.00 91.81 131 LEU A N 1
ATOM 1008 C CA . LEU A 1 131 ? -2.541 7.096 -0.634 1.00 91.81 131 LEU A CA 1
ATOM 1009 C C . LEU A 1 131 ? -1.736 6.599 0.575 1.00 91.81 131 LEU A C 1
ATOM 1011 O O . LEU A 1 131 ? -1.433 5.418 0.677 1.00 91.81 131 LEU A O 1
ATOM 1015 N N . ARG A 1 132 ? -1.430 7.491 1.524 1.00 92.19 132 ARG A N 1
ATOM 1016 C CA . ARG A 1 132 ? -0.697 7.132 2.741 1.00 92.19 132 ARG A CA 1
ATOM 1017 C C . ARG A 1 132 ? -1.479 6.153 3.616 1.00 92.19 132 ARG A C 1
ATOM 1019 O O . ARG A 1 132 ? -0.884 5.230 4.156 1.00 92.19 132 ARG A O 1
ATOM 1026 N N . SER A 1 133 ? -2.791 6.338 3.747 1.00 93.88 133 SER A N 1
ATOM 1027 C CA . SER A 1 133 ? -3.658 5.398 4.465 1.00 93.88 133 SER A CA 1
ATOM 1028 C C . SER A 1 133 ? -3.695 4.046 3.754 1.00 93.88 133 SER A C 1
ATOM 1030 O O . SER A 1 133 ? -3.508 3.028 4.408 1.00 93.88 133 SER A O 1
ATOM 1032 N N . ALA A 1 134 ? -3.841 4.035 2.425 1.00 94.75 134 ALA A N 1
ATOM 1033 C CA . ALA A 1 134 ? -3.811 2.810 1.627 1.00 94.75 134 ALA A CA 1
ATOM 1034 C C . ALA A 1 134 ? -2.477 2.056 1.765 1.00 94.75 134 ALA A C 1
ATOM 1036 O O . ALA A 1 134 ? -2.482 0.847 1.968 1.00 94.75 134 ALA A O 1
ATOM 1037 N N . ILE A 1 135 ? -1.344 2.769 1.752 1.00 95.19 135 ILE A N 1
ATOM 1038 C CA . ILE A 1 135 ? -0.013 2.203 2.018 1.00 95.19 135 ILE A CA 1
ATOM 1039 C C . ILE A 1 135 ? 0.031 1.543 3.400 1.00 95.19 135 ILE A C 1
ATOM 1041 O O . ILE A 1 135 ? 0.417 0.384 3.500 1.00 95.19 135 ILE A O 1
ATOM 1045 N N . VAL A 1 136 ? -0.387 2.248 4.458 1.00 95.56 136 VAL A N 1
ATOM 1046 C CA . VAL A 1 136 ? -0.360 1.704 5.830 1.00 95.56 136 VAL A CA 1
ATOM 1047 C C . VAL A 1 136 ? -1.245 0.463 5.948 1.00 95.56 136 VAL A C 1
ATOM 1049 O O . VAL A 1 136 ? -0.835 -0.526 6.554 1.00 95.56 136 VAL A O 1
ATOM 1052 N N . LEU A 1 137 ? -2.438 0.489 5.348 1.00 95.56 137 LEU A N 1
ATOM 1053 C CA . LEU A 1 137 ? -3.350 -0.653 5.341 1.00 95.56 137 LEU A CA 1
ATOM 1054 C C . LEU A 1 137 ? -2.744 -1.855 4.610 1.00 95.56 137 LEU A C 1
ATOM 1056 O O . LEU A 1 137 ? -2.724 -2.948 5.173 1.00 95.56 137 LEU A O 1
ATOM 1060 N N . ALA A 1 138 ? -2.193 -1.647 3.413 1.00 95.31 138 ALA A N 1
ATOM 1061 C CA . ALA A 1 138 ? -1.561 -2.702 2.630 1.00 95.31 138 ALA A CA 1
ATOM 1062 C C . ALA A 1 138 ? -0.323 -3.281 3.337 1.00 95.31 138 ALA A C 1
ATOM 1064 O O . ALA A 1 138 ? -0.123 -4.490 3.327 1.00 95.31 138 ALA A O 1
ATOM 1065 N N . GLN A 1 139 ? 0.488 -2.449 4.004 1.00 93.94 139 GLN A N 1
ATOM 1066 C CA . GLN A 1 139 ? 1.667 -2.912 4.752 1.00 93.94 139 GLN A CA 1
ATOM 1067 C C . GLN A 1 139 ? 1.275 -3.750 5.967 1.00 93.94 139 GLN A C 1
ATOM 1069 O O . GLN A 1 139 ? 1.983 -4.682 6.334 1.00 93.94 139 GLN A O 1
ATOM 1074 N N . THR A 1 140 ? 0.168 -3.381 6.610 1.00 94.75 140 THR A N 1
ATOM 1075 C CA . THR A 1 140 ? -0.267 -4.000 7.864 1.00 94.75 140 THR A CA 1
ATOM 1076 C C . THR A 1 140 ? -1.042 -5.287 7.617 1.00 94.75 140 THR A C 1
ATOM 1078 O O . THR A 1 140 ? -0.841 -6.271 8.325 1.00 94.75 140 THR A O 1
ATOM 1081 N N . TYR A 1 141 ? -1.930 -5.285 6.623 1.00 94.44 141 TYR A N 1
ATOM 1082 C CA . TYR A 1 141 ? -2.905 -6.356 6.425 1.00 94.44 141 TYR A CA 1
ATOM 1083 C C . TYR A 1 141 ? -2.691 -7.163 5.141 1.00 94.44 141 TYR A C 1
ATOM 1085 O O . TYR A 1 141 ? -3.206 -8.279 5.059 1.00 94.44 141 TYR A O 1
ATOM 1093 N N . GLY A 1 142 ? -1.942 -6.647 4.159 1.00 92.31 142 GLY A N 1
ATOM 1094 C CA . GLY A 1 142 ? -1.761 -7.297 2.858 1.00 92.31 142 GLY A CA 1
ATOM 1095 C C . GLY A 1 142 ? -3.103 -7.676 2.229 1.00 92.31 142 GLY A C 1
ATOM 1096 O O . GLY A 1 142 ? -4.016 -6.860 2.154 1.00 92.31 142 GLY A O 1
ATOM 1097 N N . GLU A 1 143 ? -3.264 -8.947 1.870 1.00 89.81 143 GLU A N 1
ATOM 1098 C CA . GLU A 1 143 ? -4.504 -9.490 1.294 1.00 89.81 143 GLU A CA 1
ATOM 1099 C C . GLU A 1 143 ? -5.741 -9.317 2.197 1.00 89.81 143 GLU A C 1
ATOM 1101 O O . GLU A 1 143 ? -6.867 -9.306 1.711 1.00 89.81 143 GLU A O 1
ATOM 1106 N N . LYS A 1 144 ? -5.563 -9.136 3.513 1.00 92.81 144 LYS A N 1
ATOM 1107 C CA . LYS A 1 144 ? -6.679 -8.938 4.453 1.00 92.81 144 LYS A CA 1
ATOM 1108 C C . LYS A 1 144 ? -7.213 -7.507 4.472 1.00 92.81 144 LYS A C 1
ATOM 1110 O O . LYS A 1 144 ? -8.160 -7.236 5.208 1.00 92.81 144 LYS A O 1
ATOM 1115 N N . THR A 1 145 ? -6.624 -6.573 3.719 1.00 93.81 145 THR A N 1
ATOM 1116 C CA . THR A 1 145 ? -7.062 -5.171 3.741 1.00 93.81 145 THR A CA 1
ATOM 1117 C C . THR A 1 145 ? -8.543 -5.015 3.380 1.00 93.81 145 THR A C 1
ATOM 1119 O O . THR A 1 145 ? -9.241 -4.247 4.041 1.00 93.81 145 THR A O 1
ATOM 1122 N N . GLU A 1 146 ? -9.045 -5.762 2.396 1.00 90.88 146 GLU A N 1
ATOM 1123 C CA . GLU A 1 146 ? -10.459 -5.719 1.995 1.00 90.88 146 GLU A CA 1
ATOM 1124 C C . GLU A 1 146 ? -11.394 -6.151 3.136 1.00 90.88 146 GLU A C 1
ATOM 1126 O O . GLU A 1 146 ? -12.409 -5.504 3.401 1.00 90.88 146 GLU A O 1
ATOM 1131 N N . THR A 1 147 ? -11.016 -7.194 3.883 1.00 92.56 147 THR A N 1
ATOM 1132 C CA . THR A 1 147 ? -11.767 -7.661 5.058 1.00 92.56 147 THR A CA 1
ATOM 1133 C C . THR A 1 147 ? -11.844 -6.587 6.140 1.00 92.56 147 THR A C 1
ATOM 1135 O O . THR A 1 147 ? -12.910 -6.362 6.707 1.00 92.56 147 THR A O 1
ATOM 1138 N N . VAL A 1 148 ? -10.737 -5.884 6.398 1.00 93.44 148 VAL A N 1
ATOM 1139 C CA . VAL A 1 148 ? -10.700 -4.788 7.381 1.00 93.44 148 VAL A CA 1
ATOM 1140 C C . VAL A 1 148 ? -11.602 -3.634 6.946 1.00 93.44 148 VAL A C 1
ATOM 1142 O O . VAL A 1 148 ? -12.358 -3.103 7.756 1.00 93.44 148 VAL A O 1
ATOM 1145 N N . LEU A 1 149 ? -11.551 -3.244 5.669 1.00 92.25 149 LEU A N 1
ATOM 1146 C CA . LEU A 1 149 ? -12.417 -2.187 5.138 1.00 92.25 149 LEU A CA 1
ATOM 1147 C C . LEU A 1 149 ? -13.896 -2.576 5.213 1.00 92.25 149 LEU A C 1
ATOM 1149 O O . LEU A 1 149 ? -14.714 -1.745 5.601 1.00 92.25 149 LEU A O 1
ATOM 1153 N N . SER A 1 150 ? -14.223 -3.835 4.922 1.00 91.38 150 SER A N 1
ATOM 1154 C CA . SER A 1 150 ? -15.586 -4.362 5.041 1.00 91.38 150 SER A CA 1
ATOM 1155 C C . SER A 1 150 ? -16.078 -4.309 6.490 1.00 91.38 150 SER A C 1
ATOM 1157 O O . SER A 1 150 ? -17.139 -3.747 6.745 1.00 91.38 150 SER A O 1
ATOM 1159 N N . SER A 1 151 ? -15.262 -4.761 7.453 1.00 92.25 151 SER A N 1
ATOM 1160 C CA . SER A 1 151 ? -15.569 -4.653 8.891 1.00 92.25 151 SER A CA 1
ATOM 1161 C C . SER A 1 151 ? -15.812 -3.197 9.315 1.00 92.25 151 SER A C 1
ATOM 1163 O O . SER A 1 151 ? -16.781 -2.916 10.020 1.00 92.25 151 SER A O 1
ATOM 1165 N N . ILE A 1 152 ? -15.000 -2.244 8.838 1.00 92.00 152 ILE A N 1
ATOM 1166 C CA . ILE A 1 152 ? -15.216 -0.814 9.109 1.00 92.00 152 ILE A CA 1
ATOM 1167 C C . ILE A 1 152 ? -16.545 -0.330 8.528 1.00 92.00 152 ILE A C 1
ATOM 1169 O O . ILE A 1 152 ? -17.240 0.442 9.180 1.00 92.00 152 ILE A O 1
ATOM 1173 N N . MET A 1 153 ? -16.884 -0.725 7.301 1.00 90.06 153 MET A N 1
ATOM 1174 C CA . MET A 1 153 ? -18.114 -0.286 6.638 1.00 90.06 153 MET A CA 1
ATOM 1175 C C . MET A 1 153 ? -19.364 -0.849 7.320 1.00 90.06 153 MET A C 1
ATOM 1177 O O . MET A 1 153 ? -20.341 -0.116 7.480 1.00 90.06 153 MET A O 1
ATOM 1181 N N . GLU A 1 154 ? -19.311 -2.111 7.747 1.00 90.94 154 GLU A N 1
ATOM 1182 C CA . GLU A 1 154 ? -20.392 -2.801 8.456 1.00 90.94 154 GLU A CA 1
ATOM 1183 C C . GLU A 1 154 ? -20.632 -2.217 9.853 1.00 90.94 154 GLU A C 1
ATOM 1185 O O . GLU A 1 154 ? -21.780 -2.027 10.242 1.00 90.94 154 GLU A O 1
ATOM 1190 N N . ASN A 1 155 ? -19.564 -1.857 10.571 1.00 89.50 155 ASN A N 1
ATOM 1191 C CA . ASN A 1 155 ? -19.632 -1.390 11.962 1.00 89.50 155 ASN A CA 1
ATOM 1192 C C . ASN A 1 155 ? -19.427 0.131 12.102 1.00 89.50 155 ASN A C 1
ATOM 1194 O O . ASN A 1 155 ? -19.149 0.637 13.189 1.00 89.50 155 ASN A O 1
ATOM 1198 N N . ALA A 1 156 ? -19.526 0.882 11.000 1.00 87.94 156 ALA A N 1
ATOM 1199 C CA . ALA A 1 156 ? -19.120 2.287 10.930 1.00 87.94 156 ALA A CA 1
ATOM 1200 C C . ALA A 1 156 ? -19.772 3.161 12.014 1.00 87.94 156 ALA A C 1
ATOM 1202 O O . ALA A 1 156 ? -19.106 3.997 12.623 1.00 87.94 156 ALA A O 1
ATOM 1203 N N . GLU A 1 157 ? -21.071 2.981 12.253 1.00 84.38 157 GLU A N 1
ATOM 1204 C CA . GLU A 1 157 ? -21.816 3.773 13.235 1.00 84.38 157 GLU A CA 1
ATOM 1205 C C . GLU A 1 157 ? -21.365 3.470 14.666 1.00 84.38 157 GLU A C 1
ATOM 1207 O O . GLU A 1 157 ? -21.041 4.399 15.409 1.00 84.38 157 GLU A O 1
ATOM 1212 N N . ASP A 1 158 ? -21.264 2.192 15.029 1.00 85.94 158 ASP A N 1
ATOM 1213 C CA . ASP A 1 158 ? -20.865 1.757 16.370 1.00 85.94 158 ASP A CA 1
ATOM 1214 C C . ASP A 1 158 ? -19.440 2.213 16.699 1.00 85.94 158 ASP A C 1
ATOM 1216 O O . ASP A 1 158 ? -19.205 2.853 17.727 1.00 85.94 158 ASP A O 1
ATOM 1220 N N . ILE A 1 159 ? -18.501 2.023 15.766 1.00 83.31 159 ILE A N 1
ATOM 1221 C CA . ILE A 1 159 ? -17.122 2.510 15.907 1.00 83.31 159 ILE A CA 1
ATOM 1222 C C . ILE A 1 159 ? -17.105 4.027 16.096 1.00 83.31 159 ILE A C 1
ATOM 1224 O O . ILE A 1 159 ? -16.346 4.554 16.912 1.00 83.31 159 ILE A O 1
ATOM 1228 N N . TYR A 1 160 ? -17.913 4.762 1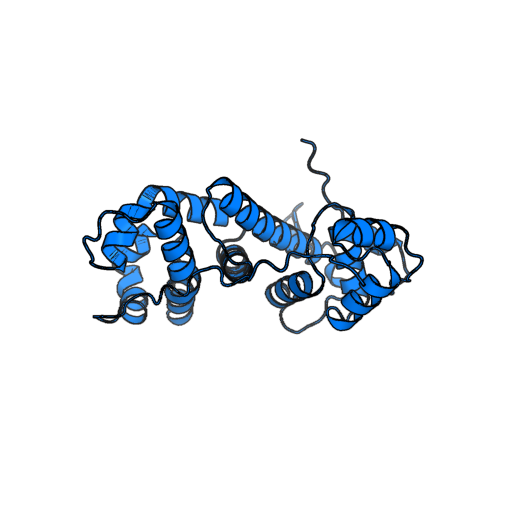5.332 1.00 82.69 160 TYR A N 1
ATOM 1229 C CA . TYR A 1 160 ? -17.966 6.217 15.425 1.00 82.69 160 TYR A CA 1
ATOM 1230 C C . TYR A 1 160 ? -18.466 6.685 16.793 1.00 82.69 160 TYR A C 1
ATOM 1232 O O . TYR A 1 160 ? -17.901 7.628 17.361 1.00 82.69 160 TYR A O 1
ATOM 1240 N N . TYR A 1 161 ? -19.482 6.014 17.344 1.00 79.88 161 TYR A N 1
ATOM 1241 C CA . TYR A 1 161 ? -19.974 6.285 18.692 1.00 79.88 161 TYR A CA 1
ATOM 1242 C C . TYR A 1 161 ? -18.901 6.028 19.753 1.00 79.88 161 TYR A C 1
ATOM 1244 O O . TYR A 1 161 ? -18.667 6.913 20.585 1.00 79.88 161 TYR A O 1
ATOM 1252 N N . GLU A 1 162 ? -18.203 4.895 19.670 1.00 78.38 162 GLU A N 1
ATOM 1253 C CA . GLU A 1 162 ? -17.100 4.549 20.575 1.00 78.38 162 GLU A CA 1
ATOM 1254 C C . GLU A 1 162 ? -15.916 5.523 20.453 1.00 78.38 162 GLU A C 1
ATOM 1256 O O . GLU A 1 162 ? -15.282 5.887 21.443 1.00 78.38 162 GLU A O 1
ATOM 1261 N N . THR A 1 163 ? -15.636 6.021 19.245 1.00 71.50 163 THR A N 1
ATOM 1262 C CA . THR A 1 163 ? -14.461 6.867 18.993 1.00 71.50 163 THR A CA 1
ATOM 1263 C C . THR A 1 163 ? -14.666 8.327 19.408 1.00 71.50 163 THR A C 1
ATOM 1265 O O . THR A 1 163 ? -13.727 8.985 19.854 1.00 71.50 163 THR A O 1
ATOM 1268 N N . LEU A 1 164 ? -15.869 8.881 19.224 1.00 66.69 164 LEU A N 1
ATOM 1269 C CA . LEU A 1 164 ? -16.103 10.325 19.374 1.00 66.69 164 LEU A CA 1
ATOM 1270 C C . LEU A 1 164 ? -17.037 10.707 20.519 1.00 66.69 164 LEU A C 1
ATOM 1272 O O . LEU A 1 164 ? -17.219 11.907 20.746 1.00 66.69 164 LEU A O 1
ATOM 1276 N N . SER A 1 165 ? -17.637 9.736 21.219 1.00 62.75 165 SER A N 1
ATOM 1277 C CA . SER A 1 165 ? -18.550 9.932 22.361 1.00 62.75 165 SER A CA 1
ATOM 1278 C C . SER A 1 165 ? -19.656 10.981 22.120 1.00 62.75 165 SER A C 1
ATOM 1280 O O . SER A 1 165 ? -20.221 11.549 23.058 1.00 62.75 165 SER A O 1
ATOM 1282 N N . LYS A 1 166 ? -19.963 11.300 20.855 1.00 58.94 166 LYS A N 1
ATOM 1283 C CA . LYS A 1 166 ? -20.819 12.423 20.457 1.00 58.94 166 LYS A CA 1
ATOM 1284 C C . LYS A 1 166 ? -22.028 11.910 19.690 1.00 58.94 166 LYS A C 1
ATOM 1286 O O . LYS A 1 166 ? -21.910 11.416 18.576 1.00 58.94 166 LYS A O 1
ATOM 1291 N N . LYS A 1 167 ? -23.219 12.171 20.238 1.00 52.03 167 LYS A N 1
ATOM 1292 C CA . LYS A 1 167 ? -24.533 11.989 19.591 1.00 52.03 167 LYS A CA 1
ATOM 1293 C C . LYS A 1 167 ? -24.801 13.018 18.478 1.00 52.03 167 LYS A C 1
ATOM 1295 O O . LYS A 1 167 ? -25.876 13.616 18.437 1.00 52.03 167 LYS A O 1
ATOM 1300 N N . LYS A 1 168 ? -23.838 13.308 17.599 1.00 53.38 168 LYS A N 1
ATOM 1301 C CA . LYS A 1 168 ? -24.118 14.161 16.434 1.00 53.38 168 LYS A CA 1
ATOM 1302 C C . LYS A 1 168 ? -24.681 13.299 15.309 1.00 53.38 168 LYS A C 1
ATOM 1304 O O . LYS A 1 168 ? -23.949 12.804 14.465 1.00 53.38 168 LYS A O 1
ATOM 1309 N N . PHE A 1 169 ? -26.001 13.141 15.338 1.00 50.53 169 PHE A N 1
ATOM 1310 C CA . PHE A 1 169 ? -26.788 12.660 14.208 1.00 50.53 169 PHE A CA 1
ATOM 1311 C C . PHE A 1 169 ? -26.630 13.627 13.025 1.00 50.53 169 PHE A C 1
ATOM 1313 O O . PHE A 1 169 ? -26.825 14.832 13.193 1.00 50.53 169 PHE A O 1
ATOM 1320 N N . GLY A 1 170 ? -26.280 13.106 11.845 1.00 61.19 170 GLY A N 1
ATOM 1321 C CA . GLY A 1 170 ? -26.304 13.862 10.585 1.00 61.19 170 GLY A CA 1
ATOM 1322 C C . GLY A 1 170 ? -25.029 13.831 9.738 1.00 61.19 170 GLY A C 1
ATOM 1323 O O . GLY A 1 170 ? -25.012 14.460 8.680 1.00 61.19 170 GLY A O 1
ATOM 1324 N N . GLU A 1 171 ? -23.967 13.133 10.152 1.00 69.12 171 GLU A N 1
ATOM 1325 C CA . GLU A 1 171 ? -22.827 12.889 9.256 1.00 69.12 171 GLU A CA 1
ATOM 1326 C C . GLU A 1 171 ? -23.120 11.733 8.294 1.00 69.12 171 GLU A C 1
ATOM 1328 O O . GLU A 1 171 ? -23.775 10.760 8.657 1.00 69.12 171 GLU A O 1
ATOM 1333 N N . SER A 1 172 ? -22.656 11.842 7.045 1.00 81.06 172 SER A N 1
ATOM 1334 C CA . SER A 1 172 ? -22.806 10.756 6.076 1.00 81.06 172 SER A CA 1
ATOM 1335 C C . SER A 1 172 ? -21.929 9.570 6.477 1.00 81.06 172 SER A C 1
ATOM 1337 O O . SER A 1 172 ? -20.776 9.759 6.870 1.00 81.06 172 SER A O 1
ATOM 1339 N N . GLN A 1 173 ? -22.432 8.346 6.298 1.00 81.50 173 GLN A N 1
ATOM 1340 C CA . GLN A 1 173 ? -21.690 7.105 6.566 1.00 81.50 173 GLN A CA 1
ATOM 1341 C C . GLN A 1 173 ? -20.304 7.099 5.895 1.00 81.50 173 GLN A C 1
ATOM 1343 O O . GLN A 1 173 ? -19.315 6.672 6.477 1.00 81.50 173 GLN A O 1
ATOM 1348 N N . THR A 1 174 ? -20.187 7.691 4.707 1.00 83.56 174 THR A N 1
ATOM 1349 C CA . THR A 1 174 ? -18.914 7.848 3.987 1.00 83.56 174 THR A CA 1
ATOM 1350 C C . THR A 1 174 ? -17.885 8.721 4.710 1.00 83.56 174 THR A C 1
ATOM 1352 O O . THR A 1 174 ? -16.685 8.431 4.681 1.00 83.56 174 THR A O 1
ATOM 1355 N N . LYS A 1 175 ? -18.327 9.793 5.381 1.00 84.19 175 LYS A N 1
ATOM 1356 C CA . LYS A 1 175 ? -17.452 10.628 6.214 1.00 84.19 175 LYS A CA 1
ATOM 1357 C C . LYS A 1 175 ? -17.012 9.846 7.437 1.00 84.19 175 LYS A C 1
ATOM 1359 O O . LYS A 1 175 ? -15.821 9.828 7.720 1.00 84.19 175 LYS A O 1
ATOM 1364 N N . ILE A 1 176 ? -17.941 9.142 8.078 1.00 87.19 176 ILE A N 1
ATOM 1365 C CA . ILE A 1 176 ? -17.661 8.283 9.228 1.00 87.19 176 ILE A CA 1
ATOM 1366 C C . ILE A 1 176 ? -16.583 7.246 8.880 1.00 87.19 176 ILE A C 1
ATOM 1368 O O . ILE A 1 176 ? -15.541 7.210 9.531 1.00 87.19 176 ILE A O 1
ATOM 1372 N N . VAL A 1 177 ? -16.757 6.493 7.791 1.00 89.38 177 VAL A N 1
ATOM 1373 C CA . VAL A 1 177 ? -15.762 5.517 7.311 1.00 89.38 177 VAL A CA 1
ATOM 1374 C C . VAL A 1 177 ? -14.407 6.182 7.056 1.00 89.38 177 VAL A C 1
ATOM 1376 O O . VAL A 1 177 ? -13.377 5.676 7.495 1.00 89.38 177 VAL A O 1
ATOM 1379 N N . SER A 1 178 ? -14.382 7.361 6.426 1.00 89.31 178 SER A N 1
ATOM 1380 C CA . SER A 1 178 ? -13.133 8.106 6.189 1.00 89.31 178 SER A CA 1
ATOM 1381 C C . SER A 1 178 ? -12.427 8.489 7.497 1.00 89.31 178 SER A C 1
ATOM 1383 O O . SER A 1 178 ? -11.198 8.453 7.587 1.00 89.31 178 SER A O 1
ATOM 1385 N N . VAL A 1 179 ? -13.188 8.871 8.524 1.00 87.12 179 VAL A N 1
ATOM 1386 C CA . VAL A 1 179 ? -12.664 9.198 9.856 1.00 87.12 179 VAL A CA 1
ATOM 1387 C C . VAL A 1 179 ? -12.088 7.958 10.523 1.00 87.12 179 VAL A C 1
ATOM 1389 O O . VAL A 1 179 ? -10.973 8.019 11.038 1.00 87.12 179 VAL A O 1
ATOM 1392 N N . ILE A 1 180 ? -12.795 6.833 10.445 1.00 89.56 180 ILE A N 1
ATOM 1393 C CA . ILE A 1 180 ? -12.366 5.563 11.029 1.00 89.56 180 ILE A CA 1
ATOM 1394 C C . ILE A 1 180 ? -11.103 5.045 10.344 1.00 89.56 180 ILE A C 1
ATOM 1396 O O . ILE A 1 180 ? -10.142 4.716 11.029 1.00 89.56 180 ILE A O 1
ATOM 1400 N N . VAL A 1 181 ? -11.034 5.050 9.009 1.00 92.38 181 VAL A N 1
ATOM 1401 C CA . VAL A 1 181 ? -9.824 4.652 8.264 1.00 92.38 181 VAL A CA 1
ATOM 1402 C C . VAL A 1 181 ? -8.631 5.529 8.655 1.00 92.38 181 VAL A C 1
ATOM 1404 O O . VAL A 1 181 ? -7.523 5.033 8.876 1.00 92.38 181 VAL A O 1
ATOM 1407 N N . ASN A 1 182 ? -8.836 6.842 8.791 1.00 90.31 182 ASN A N 1
ATOM 1408 C CA . ASN A 1 182 ? -7.785 7.745 9.256 1.00 90.31 182 ASN A CA 1
ATOM 1409 C C . ASN A 1 182 ? -7.380 7.470 10.709 1.00 90.31 182 ASN A C 1
ATOM 1411 O O . ASN A 1 182 ? -6.192 7.519 11.022 1.00 90.31 182 ASN A O 1
ATOM 1415 N N . PHE A 1 183 ? -8.333 7.177 11.590 1.00 90.12 183 PHE A N 1
ATOM 1416 C CA . PHE A 1 183 ? -8.057 6.839 12.980 1.00 90.12 183 PHE A CA 1
ATOM 1417 C C . PHE A 1 183 ? -7.292 5.516 13.094 1.00 90.12 183 PHE A C 1
ATOM 1419 O O . PHE A 1 183 ? -6.238 5.472 13.728 1.00 90.12 183 PHE A O 1
ATOM 1426 N N . LEU A 1 184 ? -7.739 4.479 12.383 1.00 92.88 184 LEU A N 1
ATOM 1427 C CA . LEU A 1 184 ? -7.076 3.183 12.304 1.00 92.88 184 LEU A CA 1
ATOM 1428 C C . LEU A 1 184 ? -5.620 3.336 11.850 1.00 92.88 184 LEU A C 1
ATOM 1430 O O . LEU A 1 184 ? -4.700 2.887 12.529 1.00 92.88 184 LEU A O 1
ATOM 1434 N N . THR A 1 185 ? -5.402 4.033 10.732 1.00 93.81 185 THR A N 1
ATOM 1435 C CA . THR A 1 185 ? -4.068 4.168 10.120 1.00 93.81 185 THR A CA 1
ATOM 1436 C C . THR A 1 185 ? -3.119 5.098 10.870 1.00 93.81 185 THR A C 1
ATOM 1438 O O . 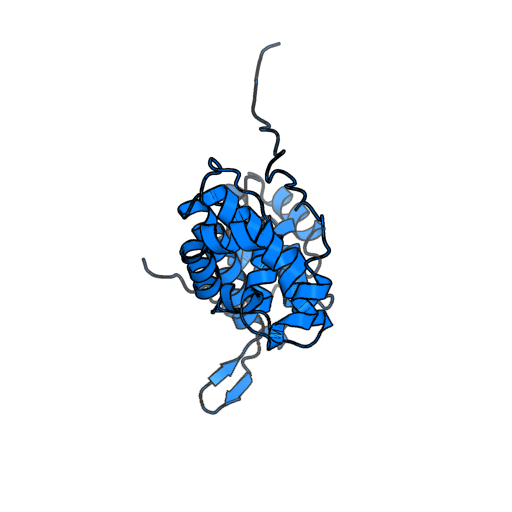THR A 1 185 ? -1.906 4.941 10.754 1.00 93.81 185 THR A O 1
ATOM 1441 N N . ARG A 1 186 ? -3.629 6.072 11.633 1.00 91.88 186 ARG A N 1
ATOM 1442 C CA . ARG A 1 186 ? -2.792 7.070 12.326 1.00 91.88 186 ARG A CA 1
ATOM 1443 C C . ARG A 1 186 ? -2.650 6.848 13.825 1.00 91.88 186 ARG A C 1
ATOM 1445 O O . ARG A 1 186 ? -1.781 7.480 14.422 1.00 91.88 186 ARG A O 1
ATOM 1452 N N . LYS A 1 187 ? -3.523 6.051 14.439 1.00 91.06 187 LYS A N 1
ATOM 1453 C CA . LYS A 1 187 ? -3.578 5.875 15.895 1.00 91.06 187 LYS A CA 1
ATOM 1454 C C . LYS A 1 187 ? -3.536 4.407 16.278 1.00 91.06 187 LYS A C 1
ATOM 1456 O O . LYS A 1 187 ? -2.545 3.992 16.865 1.00 91.06 187 LYS A O 1
ATOM 1461 N N . ILE A 1 188 ? -4.547 3.634 15.880 1.00 92.12 188 ILE A N 1
ATOM 1462 C CA . ILE A 1 188 ? -4.683 2.233 16.303 1.00 92.12 188 ILE A CA 1
ATOM 1463 C C . ILE A 1 188 ? -3.486 1.399 15.838 1.00 92.12 188 ILE A C 1
ATOM 1465 O O . ILE A 1 188 ? -2.818 0.794 16.669 1.00 92.12 188 ILE A O 1
ATOM 1469 N N . ILE A 1 189 ? -3.179 1.396 14.534 1.00 94.75 189 ILE A N 1
ATOM 1470 C CA . ILE A 1 189 ? -2.068 0.599 13.988 1.00 94.75 189 ILE A CA 1
ATOM 1471 C C . ILE A 1 189 ? -0.733 0.987 14.648 1.00 94.75 189 ILE A C 1
ATOM 1473 O O . ILE A 1 189 ? -0.075 0.085 15.168 1.00 94.75 189 ILE A O 1
ATOM 1477 N N . PRO A 1 190 ? -0.339 2.279 14.703 1.00 93.19 190 PRO A N 1
ATOM 1478 C CA . PRO A 1 190 ? 0.874 2.679 15.413 1.00 93.19 190 PRO A CA 1
ATOM 1479 C C . PRO A 1 190 ? 0.905 2.249 16.883 1.00 93.19 190 PRO A C 1
ATOM 1481 O O . PRO A 1 190 ? 1.907 1.701 17.326 1.00 93.19 190 PRO A O 1
ATOM 1484 N N . ALA A 1 191 ? -0.186 2.423 17.633 1.00 91.50 191 ALA A N 1
ATOM 1485 C CA . ALA A 1 191 ? -0.213 2.043 19.044 1.00 91.50 191 ALA A CA 1
ATOM 1486 C C . ALA A 1 191 ? -0.109 0.527 19.248 1.00 91.50 191 ALA A C 1
ATOM 1488 O O . ALA A 1 191 ? 0.612 0.086 20.134 1.00 91.50 191 ALA A O 1
ATOM 1489 N N . CYS A 1 192 ? -0.781 -0.276 18.418 1.00 92.56 192 CYS A N 1
ATOM 1490 C CA . CYS A 1 192 ? -0.629 -1.732 18.426 1.00 92.56 192 CYS A CA 1
ATOM 1491 C C . CYS A 1 192 ? 0.825 -2.141 18.139 1.00 92.56 192 CYS A C 1
ATOM 1493 O O . CYS A 1 192 ? 1.378 -2.991 18.832 1.00 92.56 192 CYS A O 1
ATOM 1495 N N . GLN A 1 193 ? 1.475 -1.495 17.165 1.00 92.31 193 GLN A N 1
ATOM 1496 C CA . GLN A 1 193 ? 2.885 -1.741 16.852 1.00 92.31 193 GLN A CA 1
ATOM 1497 C C . GLN A 1 193 ? 3.812 -1.369 18.019 1.00 92.31 193 GLN A C 1
ATOM 1499 O O . GLN A 1 193 ? 4.722 -2.132 18.336 1.00 92.31 193 GLN A O 1
ATOM 1504 N N . GLU A 1 194 ? 3.566 -0.239 18.686 1.00 91.75 194 GLU A N 1
ATOM 1505 C CA . GLU A 1 194 ? 4.329 0.204 19.861 1.00 91.75 194 GLU A CA 1
ATOM 1506 C C . GLU A 1 194 ? 4.167 -0.741 21.060 1.00 91.75 194 GLU A C 1
ATOM 1508 O O . GLU A 1 194 ? 5.128 -0.971 21.795 1.00 91.75 194 GLU A O 1
ATOM 1513 N N . THR A 1 195 ? 2.982 -1.328 21.249 1.00 90.31 195 THR A N 1
ATOM 1514 C CA . THR A 1 195 ? 2.715 -2.295 22.328 1.00 90.31 195 THR A CA 1
ATOM 1515 C C . THR A 1 195 ? 3.053 -3.741 21.957 1.00 90.31 195 THR A C 1
ATOM 1517 O O . THR A 1 195 ? 2.923 -4.631 22.797 1.00 90.31 195 THR A O 1
ATOM 1520 N N . GLY A 1 196 ? 3.495 -3.999 20.722 1.00 91.31 196 GLY A N 1
ATOM 1521 C CA . GLY A 1 196 ? 3.824 -5.340 20.231 1.00 91.31 196 GLY A CA 1
ATOM 1522 C C . GLY A 1 196 ? 2.609 -6.250 20.011 1.00 91.31 196 GLY A C 1
ATOM 1523 O O . GLY A 1 196 ? 2.766 -7.469 19.938 1.00 91.31 196 GLY A O 1
ATOM 1524 N N . ILE A 1 197 ? 1.405 -5.681 19.914 1.00 91.88 197 ILE A N 1
ATOM 1525 C CA . ILE A 1 197 ? 0.158 -6.405 19.647 1.00 91.88 197 ILE A CA 1
ATOM 1526 C C . ILE A 1 197 ? -0.152 -6.315 18.149 1.00 91.88 197 ILE A C 1
ATOM 1528 O O . ILE A 1 197 ? 0.091 -5.296 17.503 1.00 91.88 197 ILE A O 1
ATOM 1532 N N . LEU A 1 198 ? -0.700 -7.384 17.569 1.00 93.19 198 LEU A N 1
ATOM 1533 C CA . LEU A 1 198 ? -1.125 -7.357 16.171 1.00 93.19 198 LEU A CA 1
ATOM 1534 C C . LEU A 1 198 ? -2.319 -6.410 15.991 1.00 93.19 198 LEU A C 1
ATOM 1536 O O . LEU A 1 198 ? -3.260 -6.485 16.779 1.00 93.19 198 LEU A O 1
ATOM 1540 N N . PRO A 1 199 ? -2.318 -5.543 14.965 1.00 93.81 199 PRO A N 1
ATOM 1541 C CA . PRO A 1 199 ? -3.475 -4.712 14.675 1.00 93.81 199 PRO A CA 1
ATOM 1542 C C . PRO A 1 199 ? -4.740 -5.542 14.385 1.00 93.81 199 PRO A C 1
ATOM 1544 O O . PRO A 1 199 ? -4.652 -6.617 13.782 1.00 93.81 199 PRO A O 1
ATOM 1547 N N . PRO A 1 200 ? -5.917 -5.044 14.797 1.00 92.31 200 PRO A N 1
ATOM 1548 C CA . PRO A 1 200 ? -7.181 -5.766 14.708 1.00 92.31 200 PRO A CA 1
ATOM 1549 C C . PRO A 1 200 ? -7.633 -5.931 13.251 1.00 92.31 200 PRO A C 1
ATOM 1551 O O . PRO A 1 200 ? -7.680 -4.962 12.496 1.00 92.31 200 PRO A O 1
ATOM 1554 N N . VAL A 1 201 ? -8.008 -7.154 12.860 1.00 92.56 201 VAL A N 1
ATOM 1555 C CA . VAL A 1 201 ? -8.652 -7.398 11.554 1.00 92.56 201 VAL A CA 1
ATOM 1556 C C . VAL A 1 201 ? -10.123 -6.985 11.599 1.00 92.56 201 VAL A C 1
ATOM 1558 O O . VAL A 1 201 ? -10.608 -6.321 10.689 1.00 92.56 201 VAL A O 1
ATOM 1561 N N . ASP A 1 202 ? -10.812 -7.353 12.679 1.00 92.94 202 ASP A N 1
ATOM 1562 C CA . ASP A 1 202 ? -12.119 -6.803 13.013 1.00 92.94 202 ASP A CA 1
ATOM 1563 C C . ASP A 1 202 ? -11.924 -5.640 13.979 1.00 92.94 202 ASP A C 1
ATOM 1565 O O . ASP A 1 202 ? -11.482 -5.827 15.115 1.00 92.94 202 ASP A O 1
ATOM 1569 N N . ILE A 1 203 ? -12.223 -4.431 13.522 1.00 88.50 203 ILE A N 1
ATOM 1570 C CA . ILE A 1 203 ? -11.944 -3.216 14.281 1.00 88.50 203 ILE A CA 1
ATOM 1571 C C . ILE A 1 203 ? -12.750 -3.138 15.585 1.00 88.50 203 ILE A C 1
ATOM 1573 O O . ILE A 1 203 ? -12.274 -2.518 16.533 1.00 88.50 203 ILE A O 1
ATOM 1577 N N . MET A 1 204 ? -13.897 -3.819 15.692 1.00 90.44 204 MET A N 1
ATOM 1578 C CA . MET A 1 204 ? -14.673 -3.867 16.939 1.00 90.44 204 MET A CA 1
ATOM 1579 C C . MET A 1 204 ? -13.921 -4.570 18.072 1.00 90.44 204 MET A C 1
ATOM 1581 O O . MET A 1 204 ? -13.990 -4.135 19.223 1.00 90.44 204 MET A O 1
ATOM 1585 N N . SER A 1 205 ? -13.073 -5.555 17.750 1.00 91.25 205 SER A N 1
ATOM 1586 C CA . SER A 1 205 ? -12.188 -6.182 18.741 1.00 91.25 205 SER A CA 1
ATOM 1587 C C . SER A 1 205 ? -11.277 -5.165 19.436 1.00 91.25 205 SER A C 1
ATOM 1589 O O . SER A 1 205 ? -10.992 -5.301 20.627 1.00 91.25 205 SER A O 1
ATOM 1591 N N . PHE A 1 206 ? -10.890 -4.086 18.743 1.00 89.25 206 PHE A N 1
ATOM 1592 C CA . PHE A 1 206 ? -10.105 -3.017 19.348 1.00 89.25 206 PHE A CA 1
ATOM 1593 C C . PHE A 1 206 ? -10.834 -2.328 20.485 1.00 89.25 206 PHE A C 1
ATOM 1595 O O . PHE A 1 206 ? -10.154 -1.822 21.365 1.00 89.25 206 PHE A O 1
ATOM 1602 N N . PHE A 1 207 ? -12.165 -2.275 20.478 1.00 85.44 207 PHE A N 1
ATOM 1603 C CA . PHE A 1 207 ? -12.974 -1.591 21.489 1.00 85.44 207 PHE A CA 1
ATOM 1604 C C . PHE A 1 207 ? -13.417 -2.538 22.605 1.00 85.44 207 PHE A C 1
ATOM 1606 O O . PHE A 1 207 ? -13.397 -2.159 23.775 1.00 85.44 207 PHE A O 1
ATOM 1613 N N . GLU A 1 208 ? -13.722 -3.787 22.261 1.00 85.94 208 GLU A N 1
ATOM 1614 C CA . GLU A 1 208 ? -14.358 -4.739 23.174 1.00 85.94 208 GLU A CA 1
ATOM 1615 C C . GLU A 1 208 ? -13.366 -5.665 23.893 1.00 85.94 208 GLU A C 1
ATOM 1617 O O . GLU A 1 208 ? -13.564 -6.012 25.059 1.00 85.94 208 GLU A O 1
ATOM 1622 N N . ASP A 1 209 ? -12.270 -6.060 23.241 1.00 85.69 209 ASP A N 1
ATOM 1623 C CA . ASP A 1 209 ? -11.376 -7.087 23.781 1.00 85.69 209 ASP A CA 1
ATOM 1624 C C . ASP A 1 209 ? -10.385 -6.487 24.792 1.00 85.69 209 ASP A C 1
ATOM 1626 O O . ASP A 1 209 ? -9.689 -5.505 24.524 1.00 85.69 209 ASP A O 1
ATOM 1630 N N . ALA A 1 210 ? -10.300 -7.074 25.987 1.00 84.75 210 ALA A N 1
ATOM 1631 C CA . ALA A 1 210 ? -9.374 -6.661 27.037 1.00 84.75 210 ALA A CA 1
ATOM 1632 C C . ALA A 1 210 ? -7.897 -6.719 26.602 1.00 84.75 210 ALA A C 1
ATOM 1634 O O . ALA A 1 210 ? -7.086 -5.956 27.132 1.00 84.75 210 ALA A O 1
ATOM 1635 N N . SER A 1 211 ? -7.543 -7.560 25.624 1.00 87.19 211 SER A N 1
ATOM 1636 C CA . SER A 1 211 ? -6.182 -7.655 25.082 1.00 87.19 211 SER A CA 1
ATOM 1637 C C . SER A 1 211 ? -5.681 -6.324 24.497 1.00 87.19 211 SER A C 1
ATOM 1639 O O . SER A 1 211 ? -4.518 -5.966 24.683 1.00 87.19 211 SER A O 1
ATOM 1641 N N . TYR A 1 212 ? -6.570 -5.521 23.901 1.00 86.88 212 TYR A N 1
ATOM 1642 C CA . TYR A 1 212 ? -6.243 -4.209 23.331 1.00 86.88 212 TYR A CA 1
ATOM 1643 C C . TYR A 1 212 ? -6.274 -3.061 24.344 1.00 86.88 212 TYR A C 1
ATOM 1645 O O . TYR A 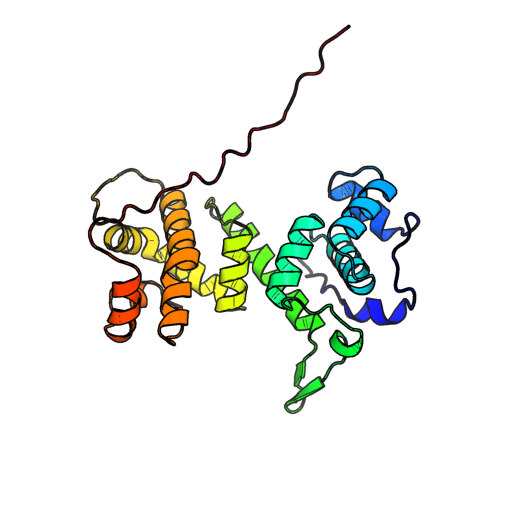1 212 ? -6.030 -1.915 23.965 1.00 86.88 212 TYR A O 1
ATOM 1653 N N . ALA A 1 213 ? -6.531 -3.319 25.632 1.00 86.38 213 ALA A N 1
ATOM 1654 C CA . ALA A 1 213 ? -6.696 -2.266 26.638 1.00 86.38 213 ALA A CA 1
ATOM 1655 C C . ALA A 1 213 ? -5.504 -1.291 26.704 1.00 86.38 213 ALA A C 1
ATOM 1657 O O . ALA A 1 213 ? -5.702 -0.086 26.849 1.00 86.38 213 ALA A O 1
ATOM 1658 N N . GLN A 1 214 ? -4.276 -1.794 26.547 1.00 85.62 214 GLN A N 1
ATOM 1659 C CA . GLN A 1 214 ? -3.062 -0.970 26.564 1.00 85.62 214 GLN A CA 1
ATOM 1660 C C . GLN A 1 214 ? -2.950 -0.068 25.325 1.00 85.62 214 GLN A C 1
ATOM 1662 O O . GLN A 1 214 ? -2.723 1.134 25.459 1.00 85.62 214 GLN A O 1
ATOM 1667 N N . ALA A 1 215 ? -3.161 -0.621 24.126 1.00 86.31 215 ALA A N 1
ATOM 1668 C CA . ALA A 1 215 ? -3.125 0.141 22.876 1.00 86.31 215 ALA A CA 1
ATOM 1669 C C . ALA A 1 215 ? -4.268 1.170 22.809 1.00 86.31 215 ALA A C 1
ATOM 1671 O O . ALA A 1 215 ? -4.054 2.314 22.404 1.00 86.31 215 ALA A O 1
ATOM 1672 N N . ARG A 1 216 ? -5.465 0.797 23.287 1.00 87.50 216 ARG A N 1
ATOM 1673 C CA . ARG A 1 216 ? -6.597 1.712 23.479 1.00 87.50 216 ARG A CA 1
ATOM 1674 C C . ARG A 1 216 ? -6.225 2.884 24.372 1.00 87.50 216 ARG A C 1
ATOM 1676 O O . ARG A 1 216 ? -6.434 4.021 23.968 1.00 87.50 216 ARG A O 1
ATOM 1683 N N . ALA A 1 217 ? -5.655 2.625 25.548 1.00 85.62 217 ALA A N 1
ATOM 1684 C CA . ALA A 1 217 ? -5.272 3.677 26.487 1.00 85.62 217 ALA A CA 1
ATOM 1685 C C . ALA A 1 217 ? -4.239 4.653 25.893 1.00 85.62 217 ALA A C 1
ATOM 1687 O O . ALA A 1 217 ? -4.310 5.849 26.162 1.00 85.62 217 ALA A O 1
ATOM 1688 N N . ALA A 1 218 ? -3.322 4.165 25.050 1.00 83.56 218 ALA A N 1
ATOM 1689 C CA . ALA A 1 218 ? -2.361 5.005 24.330 1.00 83.56 218 ALA A CA 1
ATOM 1690 C C . ALA A 1 218 ? -3.009 5.853 23.213 1.00 83.56 218 ALA A C 1
ATOM 1692 O O . ALA A 1 218 ? -2.532 6.940 22.889 1.00 83.56 218 ALA A O 1
ATOM 1693 N N . CYS A 1 219 ? -4.102 5.368 22.615 1.00 82.62 219 CYS A N 1
ATOM 1694 C CA . CYS A 1 219 ? -4.815 6.048 21.531 1.00 82.62 219 CYS A CA 1
ATOM 1695 C C . CYS A 1 219 ? -5.890 7.030 22.009 1.00 82.62 219 CYS A C 1
ATOM 1697 O O . CYS A 1 219 ? -6.123 8.045 21.352 1.00 82.62 219 CYS A O 1
ATOM 1699 N N . MET A 1 220 ? -6.578 6.690 23.098 1.00 75.88 220 MET A N 1
ATOM 1700 C CA . MET A 1 220 ? -7.835 7.289 23.543 1.00 75.88 220 MET A CA 1
ATOM 1701 C C . MET A 1 220 ? -7.612 8.013 24.876 1.00 75.88 220 MET A C 1
ATOM 1703 O O . MET A 1 220 ? -7.997 7.527 25.937 1.00 75.88 220 MET A O 1
ATOM 1707 N N . HIS A 1 221 ? -6.964 9.181 24.839 1.00 63.41 221 HIS A N 1
ATOM 1708 C CA . HIS A 1 221 ? -6.942 10.083 25.995 1.00 63.41 221 HIS A CA 1
ATOM 1709 C C . HIS A 1 221 ? -8.260 10.866 26.082 1.00 63.41 221 HIS A C 1
ATOM 1711 O O . HIS A 1 221 ? -8.766 11.351 25.065 1.00 63.41 221 HIS A O 1
ATOM 1717 N N . GLU A 1 222 ? -8.803 11.024 27.295 1.00 50.19 222 GLU A N 1
ATOM 1718 C CA . GLU A 1 222 ? -10.044 11.770 27.533 1.00 50.19 222 GLU A CA 1
ATOM 1719 C C . GLU A 1 222 ? -9.998 13.165 26.881 1.00 50.19 222 GLU A C 1
ATOM 1721 O O . GLU A 1 222 ? -9.095 13.967 27.123 1.00 50.19 222 GLU A O 1
ATOM 1726 N N . GLY A 1 223 ? -10.988 13.458 26.030 1.00 51.69 223 GLY A N 1
ATOM 1727 C CA . GLY A 1 223 ? -11.177 14.778 25.421 1.00 51.69 223 GLY A CA 1
ATOM 1728 C C . GLY A 1 223 ? -10.485 15.021 24.073 1.00 51.69 223 GLY A C 1
ATOM 1729 O O . GLY A 1 223 ? -10.633 16.117 23.523 1.00 51.69 223 GLY A O 1
ATOM 1730 N N . GLN A 1 224 ? -9.781 14.044 23.487 1.00 52.31 224 GLN A N 1
ATOM 1731 C CA . GLN A 1 224 ? -9.226 14.212 22.139 1.00 52.31 224 GLN A CA 1
ATOM 1732 C C . GLN A 1 224 ? -10.326 14.191 21.069 1.00 52.31 224 GLN A C 1
ATOM 1734 O O . GLN A 1 224 ? -10.935 13.169 20.773 1.00 52.31 224 GLN A O 1
ATOM 1739 N N . GLN A 1 225 ? -10.561 15.345 20.444 1.00 50.88 225 GLN A N 1
ATOM 1740 C CA . GLN A 1 225 ? -11.304 15.408 19.192 1.00 50.88 225 GLN A CA 1
ATOM 1741 C C . GLN A 1 225 ? -10.379 14.915 18.080 1.00 50.88 225 GLN A C 1
ATOM 1743 O O . GLN A 1 225 ? -9.266 15.426 17.932 1.00 50.88 225 GLN A O 1
ATOM 1748 N N . LEU A 1 226 ? -10.829 13.944 17.280 1.00 49.78 226 LEU A N 1
ATOM 1749 C CA . LEU A 1 226 ? -10.185 13.681 16.000 1.00 49.78 226 LEU A CA 1
ATOM 1750 C C . LEU A 1 226 ? -10.246 14.984 15.211 1.00 49.78 226 LEU A C 1
ATOM 1752 O O . LEU A 1 226 ? -11.322 15.411 14.795 1.00 49.78 226 LEU A O 1
ATOM 1756 N N . ASN A 1 227 ? -9.099 15.647 15.056 1.00 41.12 227 ASN A N 1
ATOM 1757 C CA . ASN A 1 227 ? -8.983 16.762 14.136 1.00 41.12 227 ASN A CA 1
ATOM 1758 C C . ASN A 1 227 ? -9.273 16.197 12.749 1.00 41.12 227 ASN A C 1
ATOM 1760 O O . ASN A 1 227 ? -8.407 15.592 12.112 1.00 41.12 227 ASN A O 1
ATOM 1764 N N . LEU A 1 228 ? -10.523 16.373 12.324 1.00 41.38 228 LEU A N 1
ATOM 1765 C CA . LEU A 1 228 ? -10.978 16.218 10.960 1.00 41.38 228 LEU A CA 1
ATOM 1766 C C . LEU A 1 228 ? -10.209 17.252 10.145 1.00 41.38 228 LEU A C 1
ATOM 1768 O O . LEU A 1 228 ? -10.698 18.350 9.902 1.00 41.38 228 LEU A O 1
ATOM 1772 N N . VAL A 1 229 ? -8.966 16.949 9.772 1.00 36.81 229 VAL A N 1
ATOM 1773 C CA . VAL A 1 229 ? -8.352 17.656 8.656 1.00 36.81 229 VAL A CA 1
ATOM 1774 C C . VAL A 1 229 ? -9.232 17.280 7.471 1.00 36.81 229 VAL A C 1
ATOM 1776 O O . VAL A 1 229 ? -9.292 16.088 7.149 1.00 36.81 229 VAL A O 1
ATOM 1779 N N . PRO A 1 230 ? -9.970 18.227 6.867 1.00 35.38 230 PRO A N 1
ATOM 1780 C CA . PRO A 1 230 ? -10.816 17.908 5.736 1.00 35.38 230 PRO A CA 1
ATOM 1781 C C . PRO A 1 230 ? -9.926 17.277 4.673 1.00 35.38 230 PRO A C 1
ATOM 1783 O O . PRO A 1 230 ? -8.917 17.859 4.266 1.00 35.38 230 PRO A O 1
ATOM 1786 N N . ALA A 1 231 ? -10.265 16.062 4.254 1.00 38.03 231 ALA A N 1
ATOM 1787 C CA . ALA A 1 231 ? -9.657 15.463 3.084 1.00 38.03 231 ALA A CA 1
ATOM 1788 C C . ALA A 1 231 ? -10.090 16.302 1.872 1.00 38.03 231 ALA A C 1
ATOM 1790 O O . ALA A 1 231 ? -11.162 16.092 1.317 1.00 38.03 231 ALA A O 1
ATOM 1791 N N . GLY A 1 232 ? -9.286 17.307 1.520 1.00 36.66 232 GLY A N 1
ATOM 1792 C CA . GLY A 1 232 ? -9.493 18.135 0.336 1.00 36.66 232 GLY A CA 1
ATOM 1793 C C . GLY A 1 232 ? -9.554 19.635 0.610 1.00 36.66 232 GLY A C 1
ATOM 1794 O O . GLY A 1 232 ? -10.622 20.232 0.610 1.00 36.66 232 GLY A O 1
ATOM 1795 N N . SER A 1 233 ? -8.389 20.273 0.691 1.00 32.03 233 SER A N 1
ATOM 1796 C CA . SER A 1 233 ? -8.178 21.526 -0.040 1.00 32.03 233 SER A CA 1
ATOM 1797 C C . SER A 1 233 ? -7.271 21.220 -1.232 1.00 32.03 233 SER A C 1
ATOM 1799 O O . SER A 1 233 ? -6.141 21.692 -1.320 1.00 32.03 233 SER A O 1
ATOM 1801 N N . ILE A 1 234 ? -7.750 20.349 -2.123 1.00 36.47 234 ILE A N 1
ATOM 1802 C CA . ILE A 1 234 ? -7.310 20.375 -3.515 1.00 36.47 234 ILE A CA 1
ATOM 1803 C C . ILE A 1 234 ? -8.146 21.495 -4.121 1.00 36.47 234 ILE A C 1
ATOM 1805 O O . ILE A 1 234 ? -9.331 21.317 -4.397 1.00 36.47 234 ILE A O 1
ATOM 1809 N N . THR A 1 235 ? -7.562 22.684 -4.214 1.00 30.64 235 THR A N 1
ATOM 1810 C CA . THR A 1 235 ? -8.118 23.751 -5.040 1.00 30.64 235 THR A CA 1
ATOM 1811 C C . THR A 1 235 ? -8.330 23.199 -6.449 1.00 30.64 235 THR A C 1
ATOM 1813 O O . THR A 1 235 ? -7.400 22.599 -6.997 1.00 30.64 235 THR A O 1
ATOM 1816 N N . PRO A 1 236 ? -9.514 23.370 -7.056 1.00 34.41 236 PRO A N 1
ATOM 1817 C CA . PRO A 1 236 ? -9.669 23.103 -8.470 1.00 34.41 236 PRO A CA 1
ATOM 1818 C C . PRO A 1 236 ? -8.896 24.191 -9.222 1.00 34.41 236 PRO A C 1
ATOM 1820 O O . PRO A 1 236 ? -9.369 25.313 -9.376 1.00 34.41 236 PRO A O 1
ATOM 1823 N N . GLU A 1 237 ? -7.681 23.875 -9.668 1.00 36.59 237 GLU A N 1
ATOM 1824 C CA . GLU A 1 237 ? -7.102 24.580 -10.807 1.00 36.59 237 GLU A CA 1
ATOM 1825 C C . GLU A 1 237 ? -7.861 24.145 -12.060 1.00 36.59 237 GLU A C 1
ATOM 1827 O O . GLU A 1 237 ? -7.663 23.072 -12.626 1.00 36.59 237 GLU A O 1
ATOM 1832 N N . GLY A 1 238 ? -8.776 25.014 -12.452 1.00 32.38 238 GLY A N 1
ATOM 1833 C CA . GLY A 1 238 ? -9.440 25.067 -13.740 1.00 32.38 238 GLY A CA 1
ATOM 1834 C C . GLY A 1 238 ? -10.391 26.249 -13.645 1.00 32.38 238 GLY A C 1
ATOM 1835 O O . GLY A 1 238 ? -11.194 26.315 -12.727 1.00 32.38 238 GLY A O 1
ATOM 1836 N N . SER A 1 239 ? -10.369 27.260 -14.492 1.00 32.88 239 SER A N 1
ATOM 1837 C CA . SER A 1 239 ? -9.732 27.492 -15.786 1.00 32.88 239 SER A CA 1
ATOM 1838 C C . SER A 1 239 ? -10.302 28.842 -16.219 1.00 32.88 239 SER A C 1
ATOM 1840 O O . SER A 1 239 ? -11.494 29.012 -16.006 1.00 32.88 239 SER A O 1
ATOM 1842 N N . TYR A 1 240 ? -9.567 29.745 -16.863 1.00 29.81 240 TYR A N 1
ATOM 1843 C CA . TYR A 1 240 ? -10.184 30.627 -17.865 1.00 29.81 240 TYR A CA 1
ATOM 1844 C C . TYR A 1 240 ? -9.099 31.169 -18.801 1.00 29.81 240 TYR A C 1
ATOM 1846 O O . TYR A 1 240 ? -8.245 31.958 -18.409 1.00 29.81 240 TYR A O 1
ATOM 1854 N N . TYR A 1 241 ? -9.133 30.676 -20.040 1.00 39.97 241 TYR A N 1
ATOM 1855 C CA . TYR A 1 241 ? -8.683 31.414 -21.213 1.00 39.97 241 TYR A CA 1
ATOM 1856 C C . TYR A 1 241 ? -9.542 32.677 -21.336 1.00 39.97 241 TYR A C 1
ATOM 1858 O O . TYR A 1 241 ? -10.762 32.581 -21.223 1.00 39.97 241 TYR A O 1
ATOM 1866 N N . GLY A 1 242 ? -8.922 33.820 -21.605 1.00 32.06 242 GLY A N 1
ATOM 1867 C CA . GLY A 1 242 ? -9.614 35.056 -21.950 1.00 32.06 242 GLY A CA 1
ATOM 1868 C C . GLY A 1 242 ? -8.611 36.113 -22.395 1.00 32.06 242 GLY A C 1
ATOM 1869 O O . GLY A 1 242 ? -7.953 36.701 -21.548 1.00 32.06 242 GLY A O 1
ATOM 1870 N N . ASP A 1 243 ? -8.479 36.229 -23.716 1.00 36.84 243 ASP A N 1
ATOM 1871 C CA . ASP A 1 243 ? -8.234 37.431 -24.523 1.00 36.84 243 ASP A CA 1
ATOM 1872 C C . ASP A 1 243 ? -7.290 38.524 -23.988 1.00 36.84 243 ASP A C 1
ATOM 1874 O O . ASP A 1 243 ? -7.641 39.278 -23.084 1.00 36.84 243 ASP A O 1
ATOM 1878 N N . GLU A 1 244 ? -6.122 38.653 -24.632 1.00 34.81 244 GLU A N 1
ATOM 1879 C CA . GLU A 1 244 ? -5.716 39.808 -25.468 1.00 34.81 244 GLU A CA 1
ATOM 1880 C C . GLU A 1 244 ? -4.438 39.482 -26.266 1.00 34.81 244 GLU A C 1
ATOM 1882 O O . GLU A 1 244 ? -3.504 38.867 -25.697 1.00 34.81 244 GLU A O 1
#

Secondary structure (DSSP, 8-state):
-------GGGGGG----S--TT-HHHHHHHHHHS-S-HHHHHHHHHHH--SHHHHHHHHHHHHTT----HHHHHHHHHHHHTTSPP-GGGG--EEEETTEEE-HHHHHHHHHHHHHHHHHHHHHTT----HHHHHHHHHHHGGGHHHHHHHHHHTHHHHHHHHH----TT--HHHHHHHHHHHIIIIIHHHHHHHTPPPPSSTTHHHH-GGGHHHHHHH--TT-------S-------------

Sequence (244 aa):
MQSQTTDLTVLQRYGALAISASDPRLLAVAHRLGPRNPAMLLTQIQKHIPAPLEQQIFVALASNGYDLRPEKFAEILTAHRGPSPLTMSAFERKEISPGVFFSSIDAFQDFVNTIISVIEDAKFSSFSCSLRSAIVLAQTYGEKTETVLSSIMENAEDIYYETLSKKKFGESQTKIVSVIVNFLTRKIIPACQETGILPPVDIMSFFEDASYAQARAACMHEGQQLNLVPAGSITPEGSYYGDE

Foldseek 3Di:
DPDP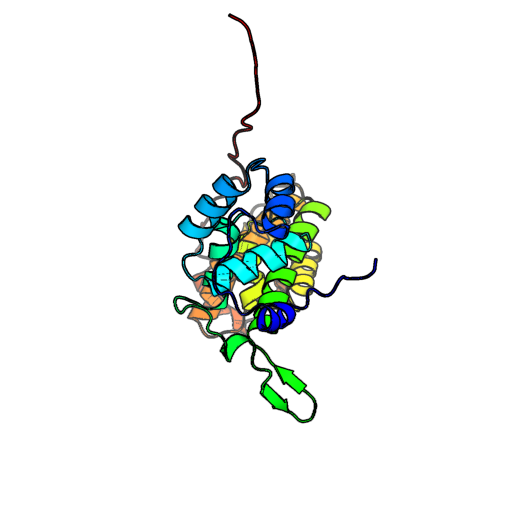PLPLLVLVVPPDLADDQPPPLLCQLCVLLVNNGSVVLSVQLCVLPVGSNLSSVVSSCSSSPPNDRNNLSSVLVCLLPPPDDDDPQLSDWDDPDVVDTDHNVVVSVLLSVQLVVVCVVLVVVVADDDSLLSSLLCVQQPVLSVLLLVLCLVCLVVVLCLQAVDPPPDDDSRDSSNLVSCLLSPQQCVLCVVVVHRGDSNCVCCVPPPVNVRSCCRRDDPPDDSPCPPPDPPPPPDDDDDDD

pLDDT: mean 78.6, std 17.99, range [25.34, 95.56]